Protein AF-A0A094CZC0-F1 (afdb_monomer)

pLDDT: mean 77.25, std 15.98, range [34.34, 95.5]

Foldseek 3Di:
DQDVVLVVVVPFDDFWADDDPDDDPPVGDVVDTDKDKDKDFDWADAPDPVDDTHGPDIDIGIDGDDDPDDFDDDDPCDPPDPDDQKDKDWDAPDPPGGTFWIKMKGKDGKGDFDDDDDDPDPPDPDDGTDIDIDIDIDTGGPDPPRDDDDAFKDKDKDKDKDKDFPDRDSDDDDPRVVPPPPRPGMDMDMDMDIDDIDTCDCVNDPDDDDDPDPPPPPPDPPDDDDDDDDDDDDDDDDDDDDDDDDD

Mean predicted aligned error: 14.0 Å

Radius of gyration: 31.47 Å; Cα contacts (8 Å, |Δi|>4): 265; chains: 1; bounding box: 79×90×85 Å

Secondary structure (DSSP, 8-state):
---HHHHHHHHSPPPPBS--SS-------TT--B-EEEEEEEEPPPSSTTSPPPEEEEEEEEE-----PPPPPPP---TT-S--SEEEEEEESSSSS-EEEEEEEEEPPPPP--PPPPPSSTT--PPPP----PEEEEEEESSTT-PPPPP-EE--EEEEEEEEESS--SS---TTGGG-TT-TTEEEEEEEEEPPPEE--TTTTPPPP-PPPP------TT---------------PPPPPP----

Structure (mmCIF, N/CA/C/O backbone):
data_AF-A0A094CZC0-F1
#
_entry.id   AF-A0A094CZC0-F1
#
loop_
_atom_site.group_PDB
_atom_site.id
_atom_site.type_symbol
_atom_site.label_atom_id
_atom_site.label_alt_id
_atom_site.label_comp_id
_atom_site.label_asym_id
_atom_site.label_entity_id
_atom_site.label_seq_id
_atom_site.pdbx_PDB_ins_code
_atom_site.Cartn_x
_atom_site.Cartn_y
_atom_site.Cartn_z
_atom_site.occupancy
_atom_site.B_iso_or_equiv
_atom_site.auth_seq_id
_atom_site.auth_comp_id
_atom_site.auth_asym_id
_atom_site.auth_atom_id
_atom_site.pdbx_PDB_model_num
ATOM 1 N N . TYR A 1 1 ? -16.033 -2.321 -20.317 1.00 46.50 1 TYR A N 1
ATOM 2 C CA . TYR A 1 1 ? -15.623 -0.966 -20.711 1.00 46.50 1 TYR A CA 1
ATOM 3 C C . TYR A 1 1 ? -14.394 -0.618 -19.905 1.00 46.50 1 TYR A C 1
ATOM 5 O O . TYR A 1 1 ? -14.452 -0.681 -18.684 1.00 46.50 1 TYR A O 1
ATOM 13 N N . GLU A 1 2 ? -13.273 -0.407 -20.582 1.00 60.06 2 GLU A N 1
ATOM 14 C CA . GLU A 1 2 ? -12.008 -0.006 -19.964 1.00 60.06 2 GLU A CA 1
ATOM 15 C C . GLU A 1 2 ? -12.155 1.462 -19.546 1.00 60.06 2 GLU A C 1
ATOM 17 O O . GLU A 1 2 ? -12.588 2.285 -20.352 1.00 60.06 2 GLU A O 1
ATOM 22 N N . THR A 1 3 ? -11.939 1.782 -18.269 1.00 80.81 3 THR A N 1
ATOM 23 C CA . THR A 1 3 ? -12.031 3.176 -17.818 1.00 80.81 3 THR A CA 1
ATOM 24 C C . THR A 1 3 ? -10.761 3.917 -18.245 1.00 80.81 3 THR A C 1
ATOM 26 O O . THR A 1 3 ? -9.680 3.325 -18.205 1.00 80.81 3 THR A O 1
ATOM 29 N N . PRO A 1 4 ? -10.844 5.205 -18.629 1.00 86.12 4 PRO A N 1
ATOM 30 C CA . PRO A 1 4 ? -9.674 5.972 -19.073 1.00 86.12 4 PRO A CA 1
ATOM 31 C C . PRO A 1 4 ? -8.546 5.967 -18.030 1.00 86.12 4 PRO A C 1
ATOM 33 O O . PRO A 1 4 ? -7.383 5.827 -18.380 1.00 86.12 4 PRO A O 1
ATOM 36 N N . ALA A 1 5 ? -8.891 5.962 -16.738 1.00 83.50 5 ALA A N 1
ATOM 37 C CA . ALA A 1 5 ? -7.921 5.863 -15.648 1.00 83.50 5 ALA A CA 1
ATOM 38 C C . ALA A 1 5 ? -7.077 4.571 -15.672 1.00 83.50 5 ALA A C 1
ATOM 40 O O . ALA A 1 5 ? -5.914 4.598 -15.282 1.00 83.50 5 ALA A O 1
ATOM 41 N N . ILE A 1 6 ? -7.641 3.439 -16.115 1.00 85.56 6 ILE A N 1
ATOM 42 C CA . ILE A 1 6 ? -6.897 2.174 -16.249 1.00 85.56 6 ILE A CA 1
ATOM 43 C C . ILE A 1 6 ? -5.955 2.249 -17.447 1.00 85.56 6 ILE A C 1
ATOM 45 O O . ILE A 1 6 ? -4.800 1.839 -17.347 1.00 85.56 6 ILE A O 1
ATOM 49 N N . GLN A 1 7 ? -6.438 2.796 -18.564 1.00 88.00 7 GLN A N 1
ATOM 50 C CA . GLN A 1 7 ? -5.627 2.995 -19.759 1.00 88.00 7 GLN A CA 1
ATOM 51 C C . GLN A 1 7 ? -4.429 3.907 -19.463 1.00 88.00 7 GLN A C 1
ATOM 53 O O . GLN A 1 7 ? -3.301 3.551 -19.793 1.00 88.00 7 GLN A O 1
ATOM 58 N N . ASP A 1 8 ? -4.654 5.025 -18.771 1.00 87.75 8 ASP A N 1
ATOM 59 C CA . ASP A 1 8 ? -3.597 5.949 -18.357 1.00 87.75 8 ASP A CA 1
ATOM 60 C C . ASP A 1 8 ? -2.568 5.268 -17.443 1.00 87.75 8 ASP A C 1
ATOM 62 O O . ASP A 1 8 ? -1.365 5.471 -17.609 1.00 87.75 8 ASP A O 1
ATOM 66 N N . ALA A 1 9 ? -3.015 4.410 -16.517 1.00 86.31 9 ALA A N 1
ATOM 67 C CA . ALA A 1 9 ? -2.120 3.620 -15.671 1.00 86.31 9 ALA A CA 1
ATOM 68 C C . ALA A 1 9 ? -1.246 2.649 -16.488 1.00 86.31 9 ALA A C 1
ATOM 70 O O . ALA A 1 9 ? -0.059 2.519 -16.198 1.00 86.31 9 ALA A O 1
ATOM 71 N N . HIS A 1 10 ? -1.796 2.007 -17.527 1.00 87.81 10 HIS A N 1
ATOM 72 C CA . HIS A 1 10 ? -1.039 1.114 -18.421 1.00 87.81 10 HIS A CA 1
ATOM 73 C C . HIS A 1 10 ? -0.010 1.848 -19.293 1.00 87.81 10 HIS A C 1
ATOM 75 O O . HIS A 1 10 ? 0.952 1.230 -19.746 1.00 87.81 10 HIS A O 1
ATOM 81 N N . LEU A 1 11 ? -0.184 3.153 -19.530 1.00 89.56 11 LEU A N 1
ATOM 82 C CA . LEU A 1 11 ? 0.778 3.979 -20.270 1.00 89.56 11 LEU A CA 1
ATOM 83 C C . LEU A 1 11 ? 1.957 4.451 -19.408 1.00 89.56 11 LEU A C 1
ATOM 85 O O . LEU A 1 11 ? 2.978 4.885 -19.948 1.00 89.56 11 LEU A O 1
ATOM 89 N N . GLN A 1 12 ? 1.845 4.377 -18.079 1.00 88.19 12 GLN A N 1
ATOM 90 C CA . GLN A 1 12 ? 2.936 4.743 -17.184 1.00 88.19 12 GLN A CA 1
ATOM 91 C C . GLN A 1 12 ? 3.932 3.584 -17.039 1.00 88.19 12 GLN A C 1
ATOM 93 O O . GLN A 1 12 ? 3.530 2.447 -16.784 1.00 88.19 12 GLN A O 1
ATOM 98 N N . PRO A 1 13 ? 5.251 3.840 -17.160 1.00 87.94 13 PRO A N 1
ATOM 99 C CA . PRO A 1 13 ? 6.239 2.799 -16.930 1.00 87.94 13 PRO A CA 1
ATOM 100 C C . PRO A 1 13 ? 6.177 2.343 -15.463 1.00 87.94 13 PRO A C 1
ATOM 102 O O . PRO A 1 13 ? 6.102 3.190 -14.565 1.00 87.94 13 PRO A O 1
ATOM 105 N N . PRO A 1 14 ? 6.245 1.029 -15.184 1.00 89.56 14 PRO A N 1
ATOM 106 C CA . PRO A 1 14 ? 6.226 0.542 -13.814 1.00 89.56 14 PRO A CA 1
ATOM 107 C C . PRO A 1 14 ? 7.451 1.049 -13.037 1.00 89.56 14 PRO A C 1
ATOM 109 O O . PRO A 1 14 ? 8.540 1.168 -13.611 1.00 89.56 14 PRO A O 1
ATOM 112 N N . PRO A 1 15 ? 7.319 1.327 -11.729 1.00 89.19 15 PRO A N 1
ATOM 113 C CA . PRO A 1 15 ? 8.464 1.663 -10.894 1.00 89.19 15 PRO A CA 1
ATOM 114 C C . PRO A 1 15 ? 9.481 0.521 -10.849 1.00 89.19 15 PRO A C 1
ATOM 116 O O . PRO A 1 15 ? 9.141 -0.654 -10.991 1.00 89.19 15 PRO A O 1
ATOM 119 N N . SER A 1 16 ? 10.744 0.867 -10.611 1.00 88.81 16 SER A N 1
ATOM 120 C CA . SER A 1 16 ? 11.770 -0.124 -10.290 1.00 88.81 16 SER A CA 1
ATOM 121 C C . SER A 1 16 ? 11.447 -0.869 -8.988 1.00 88.81 16 SER A C 1
ATOM 123 O O . SER A 1 16 ? 11.054 -0.238 -8.009 1.00 88.81 16 SER A O 1
ATOM 125 N N . LEU A 1 17 ? 11.678 -2.186 -8.968 1.00 88.44 17 LEU A N 1
ATOM 126 C CA . LEU A 1 17 ? 11.296 -3.101 -7.878 1.00 88.44 17 LEU A CA 1
ATOM 127 C C . LEU A 1 17 ? 12.381 -4.172 -7.649 1.00 88.44 17 LEU A C 1
ATOM 129 O O . LEU A 1 17 ? 12.880 -4.728 -8.628 1.00 88.44 17 LEU A O 1
ATOM 133 N N . GLY A 1 18 ? 12.727 -4.480 -6.392 1.00 80.69 18 GLY A N 1
ATOM 134 C CA . GLY A 1 18 ? 13.466 -5.684 -5.967 1.00 80.69 18 GLY A CA 1
ATOM 135 C C . GLY A 1 18 ? 14.956 -5.786 -6.328 1.00 80.69 18 GLY A C 1
ATOM 136 O O . GLY A 1 18 ? 15.586 -6.797 -6.036 1.00 80.69 18 GLY A O 1
ATOM 137 N N . ALA A 1 19 ? 15.551 -4.772 -6.966 1.00 75.00 19 ALA A N 1
ATOM 138 C CA . ALA A 1 19 ? 16.926 -4.826 -7.489 1.00 75.00 19 ALA A CA 1
ATOM 139 C C . ALA A 1 19 ? 17.781 -3.610 -7.082 1.00 75.00 19 ALA A C 1
ATOM 141 O O . ALA A 1 19 ? 18.463 -2.995 -7.910 1.00 75.00 19 ALA A O 1
ATOM 142 N N . PHE A 1 20 ? 17.727 -3.232 -5.804 1.00 73.19 20 PHE A N 1
ATOM 143 C CA . PHE A 1 20 ? 18.475 -2.091 -5.277 1.00 73.19 20 PHE A CA 1
ATOM 144 C C . PHE A 1 20 ? 19.941 -2.440 -4.984 1.00 73.19 20 PHE A C 1
ATOM 146 O O . PHE A 1 20 ? 20.255 -3.507 -4.470 1.00 73.19 20 PHE A O 1
ATOM 153 N N . LEU A 1 21 ? 20.849 -1.510 -5.305 1.00 63.94 21 LEU A N 1
ATOM 154 C CA . LEU A 1 21 ? 22.293 -1.644 -5.046 1.00 63.94 21 LEU A CA 1
ATOM 155 C C . LEU A 1 21 ? 22.678 -1.362 -3.583 1.00 63.94 21 LEU A C 1
ATOM 157 O O . LEU A 1 21 ? 23.793 -1.667 -3.175 1.00 63.94 21 LEU A O 1
ATOM 161 N N . LEU A 1 22 ? 21.775 -0.751 -2.815 1.00 66.81 22 LEU A N 1
ATOM 162 C CA . LEU A 1 22 ? 21.949 -0.422 -1.402 1.00 66.81 22 LEU A CA 1
ATOM 163 C C . LEU A 1 22 ? 20.915 -1.193 -0.573 1.00 66.81 22 LEU A C 1
ATOM 165 O O . LEU A 1 22 ? 19.821 -1.441 -1.088 1.00 66.81 22 LEU A O 1
ATOM 169 N N . PRO A 1 23 ? 21.221 -1.537 0.693 1.00 63.19 23 PRO A N 1
ATOM 170 C CA . PRO A 1 23 ? 20.277 -2.202 1.581 1.00 63.19 23 PRO A CA 1
ATOM 171 C C . PRO A 1 23 ? 19.067 -1.295 1.820 1.00 63.19 23 PRO A C 1
ATOM 173 O O . PRO A 1 23 ? 19.111 -0.338 2.591 1.00 63.19 23 PRO A O 1
ATOM 176 N N . ARG A 1 24 ? 17.985 -1.595 1.107 1.00 71.56 24 ARG A N 1
ATOM 177 C CA . ARG A 1 24 ? 16.669 -0.991 1.255 1.00 71.56 24 ARG A CA 1
ATOM 178 C C . ARG A 1 24 ? 15.653 -2.103 1.080 1.00 71.56 24 ARG A C 1
ATOM 180 O O . ARG A 1 24 ? 15.620 -2.727 0.025 1.00 71.56 24 ARG A O 1
ATOM 187 N N . ASP A 1 25 ? 14.839 -2.318 2.101 1.00 76.56 25 ASP A N 1
ATOM 188 C CA . ASP A 1 25 ? 13.699 -3.218 1.999 1.00 76.56 25 ASP A CA 1
ATOM 189 C C . ASP A 1 25 ? 12.533 -2.452 1.358 1.00 76.56 25 ASP A C 1
ATOM 191 O O . ASP A 1 25 ? 11.937 -1.563 1.969 1.00 76.56 25 ASP A O 1
ATOM 195 N N . ASP A 1 26 ? 12.281 -2.722 0.078 1.00 80.50 26 ASP A N 1
ATOM 196 C CA . ASP A 1 26 ? 11.124 -2.226 -0.669 1.00 80.50 26 ASP A CA 1
ATOM 197 C C . ASP A 1 26 ? 9.932 -3.196 -0.600 1.00 80.50 26 ASP A C 1
ATOM 199 O O . ASP A 1 26 ? 8.924 -2.976 -1.272 1.00 80.50 26 ASP A O 1
ATOM 203 N N . LEU A 1 27 ? 10.036 -4.248 0.226 1.00 86.38 27 LEU A N 1
ATOM 204 C CA . LEU A 1 27 ? 9.049 -5.311 0.395 1.00 86.38 27 LEU A CA 1
ATOM 205 C C . LEU A 1 27 ? 8.704 -6.037 -0.911 1.00 86.38 27 LEU A C 1
ATOM 207 O O . LEU A 1 27 ? 7.632 -6.642 -1.027 1.00 86.38 27 LEU A O 1
ATOM 211 N N . ALA A 1 28 ? 9.615 -5.994 -1.887 1.00 85.81 28 ALA A N 1
ATOM 212 C CA . ALA A 1 28 ? 9.467 -6.708 -3.138 1.00 85.81 28 ALA A CA 1
ATOM 213 C C . ALA A 1 28 ? 9.533 -8.231 -2.938 1.00 85.81 28 ALA A C 1
ATOM 215 O O . ALA A 1 28 ? 10.251 -8.732 -2.068 1.00 85.81 28 ALA A O 1
ATOM 216 N N . PRO A 1 29 ? 8.814 -9.000 -3.770 1.00 86.94 29 PRO A N 1
ATOM 217 C CA . PRO A 1 29 ? 8.997 -10.441 -3.837 1.00 86.94 29 PRO A CA 1
ATOM 218 C C . PRO A 1 29 ? 10.382 -10.788 -4.406 1.00 86.94 29 PRO A C 1
ATOM 220 O O . PRO A 1 29 ? 10.780 -10.258 -5.438 1.00 86.94 29 PRO A O 1
ATOM 223 N N . GLU A 1 30 ? 11.077 -11.757 -3.806 1.00 82.94 30 GLU A N 1
ATOM 224 C CA . GLU A 1 30 ? 12.393 -12.225 -4.288 1.00 82.94 30 GLU A CA 1
ATOM 225 C C . GLU A 1 30 ? 12.336 -12.767 -5.731 1.00 82.94 30 GLU A C 1
ATOM 227 O O . GLU A 1 30 ? 13.267 -12.615 -6.517 1.00 82.94 30 GLU A O 1
ATOM 232 N N . MET A 1 31 ? 11.203 -13.361 -6.108 1.00 81.75 31 MET A N 1
ATOM 233 C CA . MET A 1 31 ? 10.988 -13.989 -7.415 1.00 81.75 31 MET A CA 1
ATOM 234 C C . MET A 1 31 ? 10.731 -13.009 -8.574 1.00 81.75 31 MET A C 1
ATOM 236 O O . MET A 1 31 ? 10.643 -13.458 -9.717 1.00 81.75 31 MET A O 1
ATOM 240 N N . ALA A 1 32 ? 10.571 -11.701 -8.325 1.00 84.31 32 ALA A N 1
ATOM 241 C CA . ALA A 1 32 ? 10.279 -10.733 -9.384 1.00 84.31 32 ALA A CA 1
ATOM 242 C C . ALA A 1 32 ? 10.939 -9.369 -9.141 1.00 84.31 32 ALA A C 1
ATOM 244 O O . ALA A 1 32 ? 10.835 -8.788 -8.066 1.00 84.31 32 ALA A O 1
ATOM 245 N N . SER A 1 33 ? 11.567 -8.818 -10.183 1.00 89.44 33 SER A N 1
ATOM 246 C CA . SER A 1 33 ? 12.173 -7.485 -10.145 1.00 89.44 33 SER A CA 1
ATOM 247 C C . SER A 1 33 ? 11.907 -6.711 -11.433 1.00 89.44 33 SER A C 1
ATOM 249 O O . SER A 1 33 ? 11.781 -7.286 -12.515 1.00 89.44 33 SER A O 1
ATOM 251 N N . VAL A 1 34 ? 11.842 -5.386 -11.315 1.00 90.88 34 VAL A N 1
ATOM 252 C CA . VAL A 1 34 ? 11.726 -4.459 -12.446 1.00 90.88 34 VAL A CA 1
ATOM 253 C C . VAL A 1 34 ? 12.975 -3.592 -12.445 1.00 90.88 34 VAL A C 1
ATOM 255 O O . VAL A 1 34 ? 13.168 -2.756 -11.561 1.00 90.88 34 VAL A O 1
ATOM 258 N N . THR A 1 35 ? 13.850 -3.807 -13.426 1.00 90.38 35 THR A N 1
ATOM 259 C CA . THR A 1 35 ? 15.130 -3.097 -13.542 1.00 90.38 35 THR A CA 1
ATOM 260 C C . THR A 1 35 ? 15.196 -2.353 -14.864 1.00 90.38 35 THR A C 1
ATOM 262 O O . THR A 1 35 ? 14.972 -2.938 -15.920 1.00 90.38 35 THR A O 1
ATOM 265 N N . TYR A 1 36 ? 15.585 -1.083 -14.808 1.00 91.44 36 TYR A N 1
ATOM 266 C CA . TYR A 1 36 ? 15.891 -0.291 -15.992 1.00 91.44 36 TYR A CA 1
ATOM 267 C C . TYR A 1 36 ? 17.401 -0.141 -16.129 1.00 91.44 36 TYR A C 1
ATOM 269 O O . TYR A 1 36 ? 18.125 -0.035 -15.136 1.00 91.44 36 TYR A O 1
ATOM 277 N N . ALA A 1 37 ? 17.895 -0.131 -17.363 1.00 92.06 37 ALA A N 1
ATOM 278 C CA . ALA A 1 37 ? 19.305 0.090 -17.632 1.00 92.06 37 ALA A CA 1
ATOM 279 C C . ALA A 1 37 ? 19.518 0.806 -18.965 1.00 92.06 37 ALA A C 1
ATOM 281 O O . ALA A 1 37 ? 18.830 0.543 -19.948 1.00 92.06 37 ALA A O 1
ATOM 282 N N . VAL A 1 38 ? 20.513 1.688 -18.994 1.00 94.19 38 VAL A N 1
ATOM 283 C CA . VAL A 1 38 ? 21.009 2.322 -20.214 1.00 94.19 38 VAL A CA 1
ATOM 284 C C . VAL A 1 38 ? 22.111 1.440 -20.780 1.00 94.19 38 VAL A C 1
ATOM 286 O O . VAL A 1 38 ? 23.115 1.196 -20.108 1.00 94.19 38 VAL A O 1
ATOM 289 N N . HIS A 1 39 ? 21.919 0.952 -22.003 1.00 95.50 39 HIS A N 1
ATOM 290 C CA . HIS A 1 39 ? 22.862 0.077 -22.690 1.00 95.50 39 HIS A CA 1
ATOM 291 C C . HIS A 1 39 ? 23.546 0.842 -23.826 1.00 95.50 39 HIS A C 1
ATOM 293 O O . HIS A 1 39 ? 22.900 1.209 -24.803 1.00 95.50 39 HIS A O 1
ATOM 299 N N . ALA A 1 40 ? 24.849 1.079 -23.701 1.00 95.50 40 ALA A N 1
ATOM 300 C CA . ALA A 1 40 ? 25.660 1.710 -24.732 1.00 95.50 40 ALA A CA 1
ATOM 301 C C . ALA A 1 40 ? 26.488 0.645 -25.459 1.00 95.50 40 ALA A C 1
ATOM 303 O O . ALA A 1 40 ? 27.257 -0.084 -24.832 1.00 95.50 40 ALA A O 1
ATOM 304 N N . LYS A 1 41 ? 26.327 0.563 -26.783 1.00 94.81 41 LYS A N 1
ATOM 305 C CA . LYS A 1 41 ? 27.060 -0.353 -27.664 1.00 94.81 41 LYS A CA 1
ATOM 306 C C . LYS A 1 41 ? 27.908 0.453 -28.638 1.00 94.81 41 LYS A C 1
ATOM 308 O O . LYS A 1 41 ? 27.378 1.292 -29.359 1.00 94.81 41 LYS A O 1
ATOM 313 N N . LEU A 1 42 ? 29.202 0.169 -28.689 1.00 94.75 42 LEU A N 1
ATOM 314 C CA . LEU A 1 42 ? 30.088 0.632 -29.747 1.00 94.75 42 LEU A CA 1
ATOM 315 C C . LEU A 1 42 ? 30.014 -0.372 -30.895 1.00 94.75 42 LEU A C 1
ATOM 317 O O . LEU A 1 42 ? 30.280 -1.556 -30.692 1.00 94.75 42 LEU A O 1
ATOM 321 N N . LEU A 1 43 ? 29.642 0.093 -32.082 1.00 94.31 43 LEU A N 1
ATOM 322 C CA . LEU A 1 43 ? 29.495 -0.738 -33.272 1.00 94.31 43 LEU A CA 1
ATOM 323 C C . LEU A 1 43 ? 30.625 -0.450 -34.268 1.00 94.31 43 LEU A C 1
ATOM 325 O O . LEU A 1 43 ? 31.045 0.696 -34.418 1.00 94.31 43 LEU A O 1
ATOM 329 N N . SER A 1 44 ? 31.109 -1.478 -34.958 1.00 90.44 44 SER A N 1
ATOM 330 C CA . SER A 1 44 ? 32.049 -1.337 -36.062 1.00 90.44 44 SER A CA 1
ATOM 331 C C . SER A 1 44 ? 31.337 -0.743 -37.270 1.00 90.44 44 SER A C 1
ATOM 333 O O . SER A 1 44 ? 30.167 -1.045 -37.524 1.00 90.44 44 SER A O 1
ATOM 335 N N . ALA A 1 45 ? 32.058 0.035 -38.076 1.00 87.19 45 ALA A N 1
ATOM 336 C CA . ALA A 1 45 ? 31.575 0.357 -39.409 1.00 87.19 45 ALA A CA 1
ATOM 337 C C . ALA A 1 45 ? 31.410 -0.956 -40.203 1.00 87.19 45 ALA A C 1
ATOM 339 O O . ALA A 1 45 ? 32.304 -1.811 -40.152 1.00 87.19 45 ALA A O 1
ATOM 340 N N . PRO A 1 46 ? 30.275 -1.169 -40.889 1.00 82.31 46 PRO A N 1
ATOM 341 C CA . PRO A 1 46 ? 30.096 -2.360 -41.697 1.00 82.31 46 PRO A CA 1
ATOM 342 C C . PRO A 1 46 ? 31.097 -2.322 -42.865 1.00 82.31 46 PRO A C 1
ATOM 344 O O . PRO A 1 46 ? 31.154 -1.329 -43.589 1.00 82.31 46 PRO A O 1
ATOM 347 N N . PRO A 1 47 ? 31.895 -3.383 -43.080 1.00 76.06 47 PRO A N 1
ATOM 348 C CA . PRO A 1 47 ? 32.933 -3.395 -44.117 1.00 76.06 47 PRO A CA 1
ATOM 349 C C . PRO A 1 47 ? 32.366 -3.441 -45.549 1.00 76.06 47 PRO A C 1
ATOM 351 O O . PRO A 1 47 ? 33.102 -3.273 -46.514 1.00 76.06 47 PRO A O 1
ATOM 354 N N . CYS A 1 48 ? 31.067 -3.700 -45.701 1.00 79.62 48 CYS A N 1
ATOM 355 C CA . CYS A 1 48 ? 30.327 -3.691 -46.961 1.00 79.62 48 CYS A CA 1
ATOM 356 C C . CYS A 1 48 ? 28.852 -3.380 -46.639 1.00 79.62 48 CYS A C 1
ATOM 358 O O . CYS A 1 48 ? 28.385 -3.830 -45.589 1.00 79.62 48 CYS A O 1
ATOM 360 N N . PRO A 1 49 ? 28.094 -2.682 -47.507 1.00 74.62 49 PRO A N 1
ATOM 361 C CA . PRO A 1 49 ? 26.675 -2.366 -47.279 1.00 74.62 49 PRO A CA 1
ATOM 362 C C . PRO A 1 49 ? 25.766 -3.586 -47.046 1.00 74.62 49 PRO A C 1
ATOM 364 O O . PRO A 1 49 ? 24.667 -3.430 -46.526 1.00 74.62 49 PRO A O 1
ATOM 367 N N . SER A 1 50 ? 26.209 -4.797 -47.399 1.00 77.81 50 SER A N 1
ATOM 368 C CA . SER A 1 50 ? 25.473 -6.049 -47.177 1.00 77.81 50 SER A CA 1
ATOM 369 C C . SER A 1 50 ? 25.760 -6.736 -45.834 1.00 77.81 50 SER A C 1
ATOM 371 O O . SER A 1 50 ? 25.131 -7.748 -45.529 1.00 77.81 50 SER A O 1
ATOM 373 N N . LYS A 1 51 ? 26.711 -6.237 -45.029 1.00 81.56 51 LYS A N 1
ATOM 374 C CA . LYS A 1 51 ? 27.099 -6.844 -43.744 1.00 81.56 51 LYS A CA 1
ATOM 375 C C . LYS A 1 51 ? 26.603 -6.020 -42.560 1.00 81.56 51 LYS A C 1
ATOM 377 O O . LYS A 1 51 ? 26.670 -4.796 -42.572 1.00 81.56 51 LYS A O 1
ATOM 382 N N . TYR A 1 52 ? 26.160 -6.706 -41.507 1.00 84.31 52 TYR A N 1
ATOM 383 C CA . TYR A 1 52 ? 25.745 -6.065 -40.261 1.00 84.31 52 TYR A CA 1
ATOM 384 C C . TYR A 1 52 ? 26.953 -5.518 -39.478 1.00 84.31 52 TYR A C 1
ATOM 386 O O . TYR A 1 52 ? 28.019 -6.142 -39.484 1.00 84.31 52 TYR A O 1
ATOM 394 N N . PRO A 1 53 ? 26.802 -4.374 -38.789 1.00 86.62 53 PRO A N 1
ATOM 395 C CA . PRO A 1 53 ? 27.844 -3.829 -37.926 1.00 86.62 53 PRO A CA 1
ATOM 396 C C . PRO A 1 53 ? 28.098 -4.746 -36.715 1.00 86.62 53 PRO A C 1
ATOM 398 O O . PRO A 1 53 ? 27.160 -5.262 -36.105 1.00 86.62 53 PRO A O 1
ATOM 401 N N . GLN A 1 54 ? 29.367 -4.947 -36.350 1.00 88.88 54 GLN A N 1
ATOM 402 C CA . GLN A 1 54 ? 29.771 -5.801 -35.229 1.00 88.88 54 GLN A CA 1
ATOM 403 C C . GLN A 1 54 ? 29.832 -4.993 -33.929 1.00 88.88 54 GLN A C 1
ATOM 405 O O . GLN A 1 54 ? 30.342 -3.879 -33.917 1.00 88.88 54 GLN A O 1
ATOM 410 N N . VAL A 1 55 ? 29.369 -5.545 -32.805 1.00 92.12 55 VAL A N 1
ATOM 411 C CA . VAL A 1 55 ? 29.548 -4.899 -31.492 1.00 92.12 55 VAL A CA 1
ATOM 412 C C . VAL A 1 55 ? 31.017 -5.014 -31.067 1.00 92.12 55 VAL A C 1
ATOM 414 O O . VAL A 1 55 ? 31.500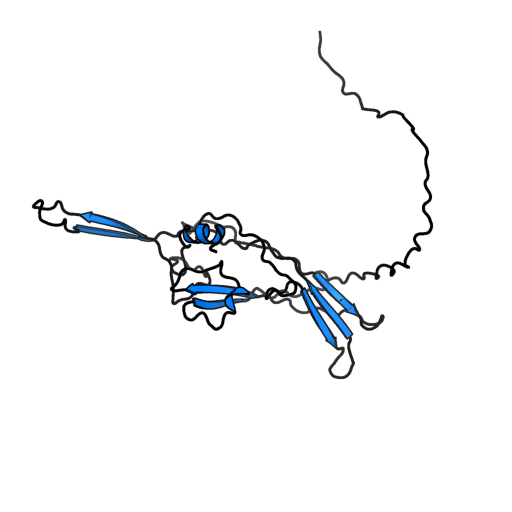 -6.116 -30.826 1.00 92.12 55 VAL A O 1
ATOM 417 N N . LEU A 1 56 ? 31.718 -3.883 -30.980 1.00 92.69 56 LEU A N 1
ATOM 418 C CA . LEU A 1 56 ? 33.116 -3.777 -30.544 1.00 92.69 56 LEU A CA 1
ATOM 419 C C . LEU A 1 56 ? 33.240 -3.684 -29.021 1.00 92.69 56 LEU A C 1
ATOM 421 O O . LEU A 1 56 ? 34.142 -4.266 -28.430 1.00 92.69 56 LEU A O 1
ATOM 425 N N . ALA A 1 57 ? 32.332 -2.946 -28.385 1.00 93.06 57 ALA A N 1
ATOM 426 C CA . ALA A 1 57 ? 32.270 -2.811 -26.935 1.00 93.06 57 ALA A CA 1
ATOM 427 C C . ALA A 1 57 ? 30.824 -2.596 -26.493 1.00 93.06 57 ALA A C 1
ATOM 429 O O . ALA A 1 57 ? 30.007 -2.059 -27.241 1.00 93.06 57 ALA A O 1
ATOM 430 N N . SER A 1 58 ? 30.502 -3.006 -25.272 1.00 94.62 58 SER A N 1
ATOM 431 C CA . SER A 1 58 ? 29.170 -2.840 -24.700 1.00 94.62 58 SER A CA 1
ATOM 432 C C . SER A 1 58 ? 29.289 -2.522 -23.221 1.00 94.62 58 SER A C 1
ATOM 434 O O . SER A 1 58 ? 30.017 -3.202 -22.503 1.00 94.62 58 SER A O 1
ATOM 436 N N . THR A 1 59 ? 28.578 -1.504 -22.753 1.00 95.06 59 THR A N 1
ATOM 437 C CA . THR A 1 59 ? 28.488 -1.162 -21.332 1.00 95.06 59 THR A CA 1
ATOM 438 C C . THR A 1 59 ? 27.042 -0.900 -20.952 1.00 95.06 59 THR A C 1
ATOM 440 O O . THR A 1 59 ? 26.270 -0.347 -21.735 1.00 95.06 59 THR A O 1
ATOM 443 N N . MET A 1 60 ? 26.653 -1.324 -19.753 1.00 93.06 60 MET A N 1
ATOM 444 C CA . MET A 1 60 ? 25.289 -1.197 -19.257 1.00 93.06 60 MET A CA 1
ATOM 445 C C . MET A 1 60 ? 25.299 -0.562 -17.871 1.00 93.06 60 MET A C 1
ATOM 447 O O . MET A 1 60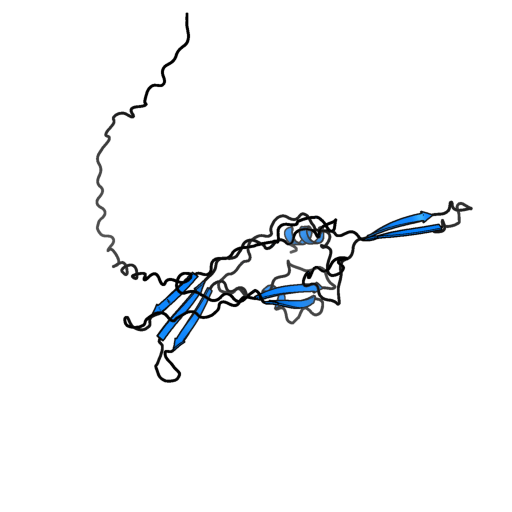 ? 25.971 -1.050 -16.964 1.00 93.06 60 MET A O 1
ATOM 451 N N . ARG A 1 61 ? 24.508 0.497 -17.690 1.00 90.69 61 ARG A N 1
ATOM 452 C CA . ARG A 1 61 ? 24.346 1.178 -16.404 1.00 90.69 61 ARG A CA 1
ATOM 453 C C . ARG A 1 61 ? 22.899 1.091 -15.942 1.00 90.69 61 ARG A C 1
ATOM 455 O O . ARG A 1 61 ? 22.009 1.621 -16.600 1.00 90.69 61 ARG A O 1
ATOM 462 N N . LYS A 1 62 ? 22.669 0.426 -14.808 1.00 88.31 62 LYS A N 1
ATOM 463 C CA . LYS A 1 62 ? 21.342 0.336 -14.184 1.00 88.31 62 LYS A CA 1
ATOM 464 C C . LYS A 1 62 ? 20.901 1.707 -13.671 1.00 88.31 62 LYS A C 1
ATOM 466 O O . LYS A 1 62 ? 21.718 2.457 -13.136 1.00 88.31 62 LYS A O 1
ATOM 471 N N . ILE A 1 63 ? 19.618 2.008 -13.828 1.00 86.38 63 ILE A N 1
ATOM 472 C CA . ILE A 1 63 ? 18.976 3.222 -13.324 1.00 86.38 63 ILE A CA 1
ATOM 473 C C . ILE A 1 63 ? 17.742 2.844 -12.506 1.00 86.38 63 ILE A C 1
ATOM 475 O O . ILE A 1 63 ? 17.088 1.836 -12.774 1.00 86.38 63 ILE A O 1
ATOM 479 N N . HIS A 1 64 ? 17.440 3.660 -11.501 1.00 84.75 64 HIS A N 1
ATOM 480 C CA . HIS A 1 64 ? 16.253 3.501 -10.676 1.00 84.75 64 HIS A CA 1
ATOM 481 C C . HIS A 1 64 ? 15.172 4.466 -11.158 1.00 84.75 64 HIS A C 1
ATOM 483 O O . HIS A 1 64 ? 15.399 5.675 -11.198 1.00 84.75 64 HIS A O 1
ATOM 489 N N . VAL A 1 65 ? 14.013 3.930 -11.531 1.00 86.31 65 VAL A N 1
ATOM 490 C CA . VAL A 1 65 ? 12.885 4.713 -12.038 1.00 86.31 65 VAL A CA 1
ATOM 491 C C . VAL A 1 65 ? 11.803 4.771 -10.968 1.00 86.31 65 VAL A C 1
ATOM 493 O O . VAL A 1 65 ? 11.264 3.742 -10.561 1.00 86.31 65 VAL A O 1
ATOM 496 N N . THR A 1 66 ? 11.470 5.985 -10.535 1.00 85.38 66 THR A N 1
ATOM 497 C CA . THR A 1 66 ? 10.320 6.269 -9.669 1.00 85.38 66 THR A CA 1
ATOM 498 C C . THR A 1 66 ? 9.359 7.168 -10.453 1.00 85.38 66 THR A C 1
ATOM 500 O O . THR A 1 66 ? 9.698 8.328 -10.692 1.00 85.38 66 THR A O 1
ATOM 503 N N . PRO A 1 67 ? 8.194 6.662 -10.899 1.00 82.06 67 PRO A N 1
ATOM 504 C CA . PRO A 1 67 ? 7.225 7.452 -11.645 1.00 82.06 67 PRO A CA 1
ATOM 505 C C . PRO A 1 67 ? 6.762 8.666 -10.837 1.00 82.06 67 PRO A C 1
ATOM 507 O O . PRO A 1 67 ? 6.427 8.561 -9.655 1.00 82.06 67 PRO A O 1
ATOM 510 N N . ALA A 1 68 ? 6.734 9.829 -11.482 1.00 81.19 68 ALA A N 1
ATOM 511 C CA . ALA A 1 68 ? 6.194 11.049 -10.900 1.00 81.19 68 ALA A CA 1
ATOM 512 C C . ALA A 1 68 ? 4.669 11.069 -11.085 1.00 81.19 68 ALA A C 1
ATOM 514 O O . ALA A 1 68 ? 4.150 11.779 -11.941 1.00 81.19 68 ALA A O 1
ATOM 515 N N . SER A 1 69 ? 3.951 10.255 -10.310 1.00 78.06 69 SER A N 1
ATOM 516 C CA . SER A 1 69 ? 2.487 10.276 -10.275 1.00 78.06 69 SER A CA 1
ATOM 517 C C . SER A 1 69 ? 1.977 11.141 -9.112 1.00 78.06 69 SER A C 1
ATOM 519 O O . SER A 1 69 ? 2.640 11.224 -8.065 1.00 78.06 69 SER A O 1
ATOM 521 N N . PRO A 1 70 ? 0.805 11.790 -9.257 1.00 82.06 70 PRO A N 1
ATOM 522 C CA . PRO A 1 70 ? 0.123 12.393 -8.118 1.00 82.06 70 PRO A CA 1
ATOM 523 C C . PRO A 1 70 ? -0.243 11.325 -7.076 1.00 82.06 70 PRO A C 1
ATOM 525 O O . PRO A 1 70 ? -0.242 10.123 -7.354 1.00 82.06 70 PRO A O 1
ATOM 528 N N . GLU A 1 71 ? -0.531 11.777 -5.855 1.00 82.19 71 GLU A N 1
ATOM 529 C CA . GLU A 1 71 ? -1.066 10.915 -4.799 1.00 82.19 71 GLU A CA 1
ATOM 530 C C . GLU A 1 71 ? -2.397 10.303 -5.268 1.00 82.19 71 GLU A C 1
ATOM 532 O O . GLU A 1 71 ? -3.267 11.018 -5.768 1.00 82.19 71 GLU A O 1
ATOM 537 N N . SER A 1 72 ? -2.536 8.979 -5.154 1.00 81.25 72 SER A N 1
ATOM 538 C CA . SER A 1 72 ? -3.778 8.295 -5.513 1.00 81.25 72 SER A CA 1
ATOM 539 C C . SER A 1 72 ? -4.901 8.692 -4.550 1.00 81.25 72 SER A C 1
ATOM 541 O O . SER A 1 72 ? -4.621 8.970 -3.380 1.00 81.25 72 SER A O 1
ATOM 543 N N . PRO A 1 73 ? -6.169 8.687 -4.995 1.00 84.50 73 PRO A N 1
ATOM 544 C CA . PRO A 1 73 ? -7.284 9.013 -4.118 1.00 84.50 73 PRO A CA 1
ATOM 545 C C . PRO A 1 73 ? -7.355 8.057 -2.911 1.00 84.50 73 PRO A C 1
ATOM 547 O O . PRO A 1 73 ? -6.882 6.917 -2.997 1.00 84.50 73 PRO A O 1
ATOM 550 N N . PRO A 1 74 ? -7.956 8.500 -1.790 1.00 84.81 74 PRO A N 1
ATOM 551 C CA . PRO A 1 74 ? -8.246 7.638 -0.651 1.00 84.81 74 PRO A CA 1
ATOM 552 C C . PRO A 1 74 ? -9.022 6.375 -1.057 1.00 84.81 74 PRO A C 1
ATOM 554 O O . PRO A 1 74 ? -9.757 6.358 -2.044 1.00 84.81 74 PRO A O 1
ATOM 557 N N . LEU A 1 75 ? -8.857 5.312 -0.273 1.00 85.38 75 LEU A N 1
ATOM 558 C CA . LEU A 1 75 ? -9.463 4.013 -0.533 1.00 85.38 75 LEU A CA 1
ATOM 559 C C . LEU A 1 75 ? -10.917 4.060 -0.071 1.00 85.38 75 LEU A C 1
ATOM 561 O O . LEU A 1 75 ? -11.254 4.698 0.928 1.00 85.38 75 LEU A O 1
ATOM 565 N N . SER A 1 76 ? -11.788 3.346 -0.776 1.00 82.25 76 SER A N 1
ATOM 566 C CA . SER A 1 76 ? -13.202 3.269 -0.411 1.00 82.25 76 SER A CA 1
ATOM 567 C C . SER A 1 76 ? -13.410 2.299 0.757 1.00 82.25 76 SER A C 1
ATOM 569 O O . SER A 1 76 ? -13.820 1.163 0.570 1.00 82.25 76 SER A O 1
ATOM 571 N N . ALA A 1 77 ? -13.144 2.741 1.988 1.00 81.56 77 ALA A N 1
ATOM 572 C CA . ALA A 1 77 ? -13.350 1.945 3.204 1.00 81.56 77 ALA A CA 1
ATOM 573 C C . ALA A 1 77 ? -14.814 1.995 3.700 1.00 81.56 77 ALA A C 1
ATOM 575 O O . ALA A 1 77 ? -15.109 2.479 4.795 1.00 81.56 77 ALA A O 1
ATOM 576 N N . GLY A 1 78 ? -15.746 1.544 2.854 1.00 79.19 78 GLY A N 1
ATOM 577 C CA . GLY A 1 78 ? -17.180 1.467 3.158 1.00 79.19 78 GLY A CA 1
ATOM 578 C C . GLY A 1 78 ? -17.573 0.298 4.075 1.00 79.19 78 GLY A C 1
ATOM 579 O O . GLY A 1 78 ? -16.741 -0.494 4.507 1.00 79.19 78 GLY A O 1
ATOM 580 N N . LYS A 1 79 ? -18.877 0.157 4.358 1.00 74.12 79 LYS A N 1
ATOM 581 C CA . LYS A 1 79 ? -19.420 -0.903 5.236 1.00 74.12 79 LYS A CA 1
ATOM 582 C C . LYS A 1 79 ? -19.140 -2.323 4.725 1.00 74.12 79 LYS A C 1
ATOM 584 O O . LYS A 1 79 ? -18.916 -3.218 5.535 1.00 74.12 79 LYS A O 1
ATOM 589 N N . ASP A 1 80 ? -19.118 -2.493 3.407 1.00 78.38 80 ASP A N 1
ATOM 590 C CA . ASP A 1 80 ? -18.862 -3.774 2.738 1.00 78.38 80 ASP A CA 1
ATOM 591 C C . ASP A 1 80 ? -17.395 -3.920 2.299 1.00 78.38 80 ASP A C 1
ATOM 593 O O . ASP A 1 80 ? -17.035 -4.873 1.607 1.00 78.38 80 ASP A O 1
ATOM 597 N N . SER A 1 81 ? -16.537 -2.984 2.720 1.00 83.88 81 SER A N 1
ATOM 598 C CA . SER A 1 81 ? -15.127 -2.984 2.365 1.00 83.88 81 SER A CA 1
ATOM 599 C C . SER A 1 81 ? -14.342 -4.044 3.123 1.00 83.88 81 SER A C 1
ATOM 601 O O . SER A 1 81 ? -14.591 -4.355 4.291 1.00 83.88 81 SER A O 1
ATOM 603 N N . ARG A 1 82 ? -13.306 -4.565 2.463 1.00 84.00 82 ARG A N 1
ATOM 604 C CA . ARG A 1 82 ? -12.277 -5.388 3.115 1.00 84.00 82 ARG A CA 1
ATOM 605 C C . ARG A 1 82 ? -11.398 -4.555 4.053 1.00 84.00 82 ARG A C 1
ATOM 607 O O . ARG A 1 82 ? -10.758 -5.120 4.943 1.00 84.00 82 ARG A O 1
ATOM 614 N N . TYR A 1 83 ? -11.377 -3.235 3.875 1.00 88.00 83 TYR A N 1
ATOM 615 C CA . TYR A 1 83 ? -10.684 -2.291 4.738 1.00 88.00 83 TYR A CA 1
ATOM 616 C C . TYR A 1 83 ? -11.565 -1.889 5.916 1.00 88.00 83 TYR A C 1
ATOM 618 O O . TYR A 1 83 ? -12.687 -1.419 5.758 1.00 88.00 83 TYR A O 1
ATOM 626 N N . VAL A 1 84 ? -11.030 -2.049 7.126 1.00 89.81 84 VAL A N 1
ATOM 627 C CA . VAL A 1 84 ? -11.760 -1.776 8.365 1.00 89.81 84 VAL A CA 1
ATOM 628 C C . VAL A 1 84 ? -11.106 -0.608 9.092 1.00 89.81 84 VAL A C 1
ATOM 630 O O . VAL A 1 84 ? -10.024 -0.755 9.654 1.00 89.81 84 VAL A O 1
ATOM 633 N N . LEU A 1 85 ? -11.790 0.538 9.112 1.00 92.06 85 LEU A N 1
ATOM 634 C CA . LEU A 1 85 ? -11.363 1.730 9.857 1.00 92.06 85 LEU A CA 1
ATOM 635 C C . LEU A 1 85 ? -11.901 1.772 11.294 1.00 92.06 85 LEU A C 1
ATOM 637 O O . LEU A 1 85 ? -11.404 2.533 12.118 1.00 92.06 85 LEU A O 1
ATOM 641 N N . SER A 1 86 ? -12.910 0.959 11.617 1.00 92.00 86 SER A N 1
ATOM 642 C CA . SER A 1 86 ? -13.469 0.870 12.966 1.00 92.00 86 SER A CA 1
ATOM 643 C C . SER A 1 86 ? -13.781 -0.569 13.342 1.00 92.00 86 SER A C 1
ATOM 645 O O . SER A 1 86 ? -14.407 -1.310 12.581 1.00 92.00 86 SER A O 1
ATOM 647 N N . ARG A 1 87 ? -13.352 -0.981 14.534 1.00 92.38 87 ARG A N 1
ATOM 648 C CA . ARG A 1 87 ? -13.623 -2.312 15.067 1.00 92.38 87 ARG A CA 1
ATOM 649 C C . ARG A 1 87 ? -14.036 -2.229 16.527 1.00 92.38 87 ARG A C 1
ATOM 651 O O . ARG A 1 87 ? -13.319 -1.682 17.359 1.00 92.38 87 ARG A O 1
ATOM 658 N N . ALA A 1 88 ? -15.170 -2.851 16.838 1.00 92.88 88 ALA A N 1
ATOM 659 C CA . ALA A 1 88 ? -15.661 -3.014 18.198 1.00 92.88 88 ALA A CA 1
ATOM 660 C C . ALA A 1 88 ? -15.395 -4.434 18.715 1.00 92.88 88 ALA A C 1
ATOM 662 O O . ALA A 1 88 ? -15.570 -5.423 17.997 1.00 92.88 88 ALA A O 1
ATOM 663 N N . LYS A 1 89 ? -14.993 -4.545 19.981 1.00 91.75 89 LYS A N 1
ATOM 664 C CA . LYS A 1 89 ? -14.791 -5.809 20.690 1.00 91.75 89 LYS A CA 1
ATOM 665 C C . LYS A 1 89 ? -15.461 -5.747 22.056 1.00 91.75 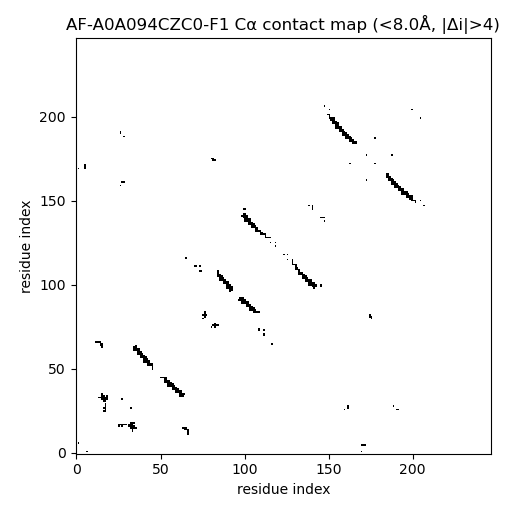89 LYS A C 1
ATOM 667 O O . LYS A 1 89 ? -15.203 -4.851 22.852 1.00 91.75 89 LYS A O 1
ATOM 672 N N . SER A 1 90 ? -16.307 -6.730 22.349 1.00 89.12 90 SER A N 1
ATOM 673 C CA . SER A 1 90 ? -16.903 -6.868 23.680 1.00 89.12 90 SER A CA 1
ATOM 674 C C . SER A 1 90 ? -15.864 -7.374 24.679 1.00 89.12 90 SER A C 1
ATOM 676 O O . SER A 1 90 ? -15.222 -8.401 24.451 1.00 89.12 90 SER A O 1
ATOM 678 N N . LEU A 1 91 ? -15.720 -6.663 25.793 1.00 87.88 91 LEU A N 1
ATOM 679 C CA . LEU A 1 91 ? -14.847 -7.022 26.902 1.00 87.88 91 LEU A CA 1
ATOM 680 C C . LEU A 1 91 ? -15.645 -7.756 27.980 1.00 87.88 91 LEU A C 1
ATOM 682 O O . LEU A 1 91 ? -16.806 -7.440 28.242 1.00 87.88 91 LEU A O 1
ATOM 686 N N . ARG A 1 92 ? -15.015 -8.734 28.634 1.00 85.88 92 ARG A N 1
ATOM 687 C CA . ARG A 1 92 ? -15.584 -9.486 29.762 1.00 85.88 92 ARG A CA 1
ATOM 688 C C . ARG A 1 92 ? -14.733 -9.258 31.006 1.00 85.88 92 ARG A C 1
ATOM 690 O O . ARG A 1 92 ? -13.516 -9.162 30.893 1.00 85.88 92 ARG A O 1
ATOM 697 N N . ARG A 1 93 ? -15.363 -9.199 32.186 1.00 79.50 93 ARG A N 1
ATOM 698 C CA . ARG A 1 93 ? -14.665 -8.998 33.477 1.00 79.50 93 ARG A CA 1
ATOM 699 C C . ARG A 1 93 ? -13.825 -10.219 33.899 1.00 79.50 93 ARG A C 1
ATOM 701 O O . ARG A 1 93 ? -13.026 -10.133 34.823 1.00 79.50 93 ARG A O 1
ATOM 708 N N . GLY A 1 94 ? -14.033 -11.362 33.245 1.00 74.06 94 GLY A N 1
ATOM 709 C CA . GLY A 1 94 ? -13.360 -12.644 33.461 1.00 74.06 94 GLY A CA 1
ATOM 710 C C . GLY A 1 94 ? -14.138 -13.771 32.776 1.00 74.06 94 GLY A C 1
ATOM 711 O O . GLY A 1 94 ? -15.195 -13.516 32.197 1.00 74.06 94 GLY A O 1
ATOM 712 N N . VAL A 1 95 ? -13.656 -15.015 32.867 1.00 69.88 95 VAL A N 1
ATOM 713 C CA . VAL A 1 95 ? -14.305 -16.182 32.226 1.00 69.88 95 VAL A CA 1
ATOM 714 C C . VAL A 1 95 ? -15.745 -16.385 32.731 1.00 69.88 95 VAL A C 1
ATOM 716 O O . VAL A 1 95 ? -16.621 -16.735 31.947 1.00 69.88 95 VAL A O 1
ATOM 719 N N . PHE A 1 96 ? -16.016 -16.043 33.999 1.00 71.81 96 PHE A N 1
ATOM 720 C CA . PHE A 1 96 ? -17.323 -16.234 34.648 1.00 71.81 96 PHE A CA 1
ATOM 721 C C . PHE A 1 96 ? -18.030 -14.938 35.100 1.00 71.81 96 PHE A C 1
ATOM 723 O O . PHE A 1 96 ? -19.149 -14.998 35.591 1.00 71.81 96 PHE A O 1
ATOM 730 N N . LYS A 1 97 ? -17.416 -13.752 34.950 1.00 71.19 97 LYS A N 1
ATOM 731 C CA . LYS A 1 97 ? -17.891 -12.486 35.568 1.00 71.19 97 LYS A CA 1
ATOM 732 C C . LYS A 1 97 ? -18.698 -11.558 34.638 1.00 71.19 97 LYS A C 1
ATOM 734 O O . LYS A 1 97 ? -18.786 -10.359 34.887 1.00 71.19 97 LYS A O 1
ATOM 739 N N . GLY A 1 98 ? -19.272 -12.089 33.558 1.00 80.94 98 GLY A N 1
ATOM 740 C CA . GLY A 1 98 ? -20.128 -11.318 32.644 1.00 80.94 98 GLY A CA 1
ATOM 741 C C . GLY A 1 98 ? -19.396 -10.278 31.771 1.00 80.94 98 GLY A C 1
ATOM 742 O O . GLY A 1 98 ? -18.162 -10.242 31.695 1.00 80.94 98 GLY A O 1
ATOM 743 N N . LYS A 1 99 ? -20.174 -9.455 31.051 1.00 85.19 99 LYS A N 1
ATOM 744 C CA . LYS A 1 99 ? -19.694 -8.451 30.080 1.00 85.19 99 LYS A CA 1
ATOM 745 C C . LYS A 1 99 ? -19.308 -7.147 30.791 1.00 85.19 99 LYS A C 1
ATOM 747 O O . LYS A 1 99 ? -20.142 -6.534 31.441 1.00 85.19 99 LYS A O 1
ATOM 752 N N . LEU A 1 100 ? -18.064 -6.696 30.626 1.00 86.38 100 LEU A N 1
ATOM 753 C CA . LEU A 1 100 ? -17.572 -5.423 31.171 1.00 86.38 100 LEU A CA 1
ATOM 754 C C . LEU A 1 100 ? -18.100 -4.221 30.372 1.00 86.38 100 LEU A C 1
ATOM 756 O O . LEU A 1 100 ? -18.496 -3.215 30.947 1.00 86.38 100 LEU A O 1
ATOM 760 N N . GLY A 1 101 ? -18.091 -4.340 29.048 1.00 89.25 101 GLY A N 1
ATOM 761 C CA . GLY A 1 101 ? -18.493 -3.278 28.134 1.00 89.25 101 GLY A CA 1
ATOM 762 C C . GLY A 1 101 ? -18.055 -3.592 26.711 1.00 89.25 101 GLY A C 1
ATOM 763 O O . GLY A 1 101 ? -17.660 -4.723 26.405 1.00 89.25 101 GLY A O 1
ATOM 764 N N . THR A 1 102 ? -18.115 -2.600 25.836 1.00 91.75 102 THR A N 1
ATOM 765 C CA . THR A 1 102 ? -17.668 -2.700 24.445 1.00 91.75 102 THR A CA 1
ATOM 766 C C . THR A 1 102 ? -16.558 -1.689 24.205 1.00 91.75 102 THR A C 1
ATOM 768 O O . THR A 1 102 ? -16.719 -0.514 24.502 1.00 91.75 102 THR A O 1
ATOM 771 N N . LEU A 1 103 ? -15.422 -2.152 23.690 1.00 91.62 103 LEU A N 1
ATOM 772 C CA . LEU A 1 103 ? -14.304 -1.303 23.307 1.00 91.62 103 LEU A CA 1
ATOM 773 C C . LEU A 1 103 ? -14.305 -1.132 21.793 1.00 91.62 103 LEU A C 1
ATOM 775 O O . LEU A 1 103 ? -14.173 -2.115 21.064 1.00 91.62 103 LEU A O 1
ATOM 779 N N . THR A 1 104 ? -14.435 0.101 21.334 1.00 92.88 104 THR A N 1
ATOM 780 C CA . THR A 1 104 ? -14.432 0.474 19.924 1.00 92.88 104 THR A CA 1
ATOM 781 C C . THR A 1 104 ? -13.150 1.233 19.620 1.00 92.88 104 THR A C 1
ATOM 783 O O . THR A 1 104 ? -12.857 2.244 20.251 1.00 92.88 104 THR A O 1
ATOM 786 N N . LEU A 1 105 ? -12.376 0.725 18.666 1.00 92.50 105 LEU A N 1
ATOM 787 C CA . LEU A 1 105 ? -11.207 1.394 18.112 1.00 92.50 105 LEU A CA 1
ATOM 788 C C . LEU A 1 105 ? -11.575 1.901 16.723 1.00 92.50 105 LEU A C 1
ATOM 790 O O . LEU A 1 105 ? -11.926 1.095 15.863 1.00 92.50 105 LEU A O 1
ATOM 794 N N . SER A 1 106 ? -11.479 3.206 16.507 1.00 93.31 106 SER A N 1
ATOM 795 C CA . SER A 1 106 ? -11.705 3.842 15.212 1.00 93.31 106 SER A CA 1
ATOM 796 C C . SER A 1 106 ? -10.494 4.656 14.785 1.00 93.31 106 SER A C 1
ATOM 798 O O . SER A 1 106 ? -9.776 5.210 15.614 1.00 93.31 106 SER A O 1
ATOM 800 N N . THR A 1 107 ? -10.273 4.749 13.484 1.00 92.94 107 THR A N 1
ATOM 801 C CA . THR A 1 107 ? -9.212 5.553 12.886 1.00 92.94 107 THR A CA 1
ATOM 802 C C . THR A 1 107 ? -9.705 6.187 11.593 1.00 92.94 107 THR A C 1
ATOM 804 O O . THR A 1 107 ? -10.731 5.785 11.043 1.00 92.94 107 THR A O 1
ATOM 807 N N . THR A 1 108 ? -8.989 7.194 11.113 1.00 91.00 108 THR A N 1
ATOM 808 C CA . THR A 1 108 ? -9.196 7.771 9.787 1.00 91.00 108 THR A CA 1
ATOM 809 C C . THR A 1 108 ? -8.173 7.195 8.819 1.00 91.00 108 THR A C 1
ATOM 811 O O . THR A 1 108 ? -7.115 6.702 9.221 1.00 91.00 108 THR A O 1
ATOM 814 N N . GLN A 1 109 ? -8.488 7.213 7.523 1.00 90.19 109 GLN A N 1
ATOM 815 C CA . GLN A 1 109 ? -7.516 6.785 6.529 1.00 90.19 109 GLN A CA 1
ATOM 816 C C . GLN A 1 109 ? -6.294 7.726 6.574 1.00 90.19 109 GLN A C 1
ATOM 818 O O . GLN A 1 109 ? -6.469 8.936 6.413 1.00 90.19 109 GLN A O 1
ATOM 823 N N . PRO A 1 110 ? -5.070 7.203 6.785 1.00 89.25 110 PRO A N 1
ATOM 824 C CA . PRO A 1 110 ? -3.867 8.021 6.749 1.00 89.25 110 PRO A CA 1
ATOM 825 C C . PRO A 1 110 ? -3.596 8.545 5.342 1.00 89.25 110 PRO A C 1
ATOM 827 O O . PRO A 1 110 ? -4.009 7.954 4.342 1.00 89.25 110 PRO A O 1
ATOM 830 N N . ARG A 1 111 ? -2.800 9.613 5.274 1.00 87.06 111 ARG A N 1
ATOM 831 C CA . ARG A 1 111 ? -2.216 10.077 4.015 1.00 87.06 111 ARG A CA 1
ATOM 832 C C . ARG A 1 111 ? -1.380 8.970 3.365 1.00 87.06 111 ARG A C 1
ATOM 834 O O . ARG A 1 111 ? -0.755 8.175 4.081 1.00 87.06 111 ARG A O 1
ATOM 841 N N . ALA A 1 112 ? -1.320 8.953 2.031 1.00 85.25 112 ALA A N 1
ATOM 842 C CA . ALA A 1 112 ? -0.513 7.990 1.299 1.00 85.25 112 ALA A CA 1
ATOM 843 C C . ALA A 1 112 ? 0.949 8.014 1.762 1.00 85.25 112 ALA A C 1
ATOM 845 O O . ALA A 1 112 ? 1.604 9.058 1.841 1.00 85.25 112 ALA A O 1
ATOM 846 N N . PHE A 1 113 ? 1.470 6.826 2.050 1.00 84.94 113 PHE A N 1
ATOM 847 C CA . PHE A 1 113 ? 2.856 6.641 2.441 1.00 84.94 113 PHE A CA 1
ATOM 848 C C . PHE A 1 113 ? 3.740 6.598 1.191 1.00 84.94 113 PHE A C 1
ATOM 850 O O . PHE A 1 113 ? 3.659 5.663 0.395 1.00 84.94 113 PHE A O 1
ATOM 857 N N . ARG A 1 114 ? 4.580 7.623 1.003 1.00 79.25 114 ARG A N 1
ATOM 858 C CA . ARG A 1 114 ? 5.480 7.732 -0.152 1.00 79.25 114 ARG A CA 1
ATOM 859 C C . ARG A 1 114 ? 6.915 7.473 0.266 1.00 79.25 114 ARG A C 1
ATOM 861 O O . ARG A 1 114 ? 7.481 8.196 1.078 1.00 79.25 114 ARG A O 1
ATOM 868 N N . LEU A 1 115 ? 7.510 6.463 -0.348 1.00 77.75 115 LEU A N 1
ATOM 869 C CA . LEU A 1 115 ? 8.923 6.161 -0.211 1.00 77.75 115 LEU A CA 1
ATOM 870 C C . LEU A 1 115 ? 9.742 7.121 -1.099 1.00 77.75 115 LEU A C 1
ATOM 872 O O . LEU A 1 115 ? 9.483 7.181 -2.302 1.00 77.75 115 LEU A O 1
ATOM 876 N N . PRO A 1 116 ? 10.724 7.871 -0.558 1.00 76.00 116 PRO A N 1
ATOM 877 C CA . PRO A 1 116 ? 11.563 8.740 -1.375 1.00 76.00 116 PRO A CA 1
ATOM 878 C C . PRO A 1 116 ? 12.434 7.904 -2.324 1.00 76.00 116 PRO A C 1
ATOM 880 O O . PRO A 1 116 ? 12.696 6.728 -2.036 1.00 76.00 116 PRO A O 1
ATOM 883 N N . PRO A 1 117 ? 12.921 8.477 -3.437 1.00 73.69 117 PRO A N 1
ATOM 884 C CA . PRO A 1 117 ? 13.921 7.821 -4.269 1.00 73.69 117 PRO A CA 1
ATOM 885 C C . PRO A 1 117 ? 15.131 7.394 -3.423 1.00 73.69 117 PRO A C 1
ATOM 887 O O . PRO A 1 117 ? 15.462 8.074 -2.448 1.00 73.69 117 PRO A O 1
ATOM 890 N N . PRO A 1 118 ? 15.778 6.260 -3.743 1.00 70.56 118 PRO A N 1
ATOM 891 C CA . PRO A 1 118 ? 16.982 5.847 -3.036 1.00 70.56 118 PRO A CA 1
ATOM 892 C C . PRO A 1 118 ? 18.058 6.940 -3.158 1.00 70.56 118 PRO A C 1
ATOM 894 O O . PRO A 1 118 ? 18.159 7.578 -4.212 1.00 70.56 118 PRO A O 1
ATOM 897 N N . PRO A 1 119 ? 18.867 7.161 -2.109 1.00 68.06 119 PRO A N 1
ATOM 898 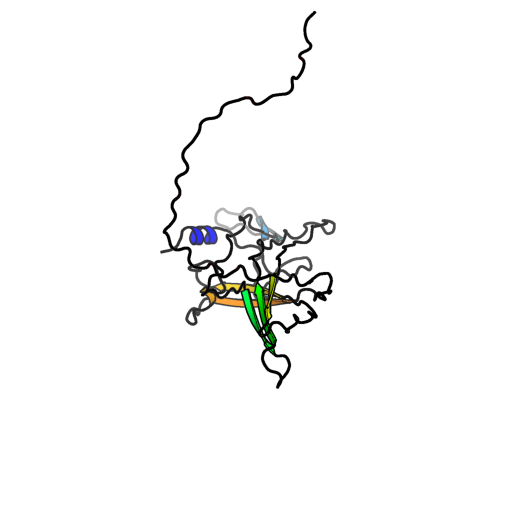C CA . PRO A 1 119 ? 19.918 8.163 -2.152 1.00 68.06 119 PRO A CA 1
ATOM 899 C C . PRO A 1 119 ? 20.910 7.823 -3.269 1.00 68.06 119 PRO A C 1
ATOM 901 O O . PRO A 1 119 ? 21.372 6.690 -3.399 1.00 68.06 119 PRO A O 1
ATOM 904 N N . THR A 1 120 ? 21.229 8.813 -4.103 1.00 64.56 120 THR A N 1
ATOM 905 C CA . THR A 1 120 ? 22.174 8.660 -5.221 1.00 64.56 120 THR A CA 1
ATOM 906 C C . THR A 1 120 ? 23.630 8.650 -4.756 1.00 64.56 120 THR A C 1
ATOM 908 O O . THR A 1 120 ? 24.509 8.203 -5.492 1.00 64.56 120 THR A O 1
ATOM 911 N N . THR A 1 121 ? 23.892 9.114 -3.531 1.00 60.94 121 THR A N 1
ATOM 912 C CA . THR A 1 121 ? 25.205 9.133 -2.883 1.00 60.94 121 THR A CA 1
ATOM 913 C C . THR A 1 121 ? 25.076 8.709 -1.421 1.00 60.94 121 THR A C 1
ATOM 915 O O . THR A 1 121 ? 24.065 8.969 -0.770 1.00 60.94 121 THR A O 1
ATOM 918 N N . LEU A 1 122 ? 26.124 8.079 -0.884 1.00 59.16 122 LEU A N 1
ATOM 919 C CA . LEU A 1 122 ? 26.160 7.539 0.484 1.00 59.16 122 LEU A CA 1
ATOM 920 C C . LEU A 1 122 ? 25.980 8.619 1.578 1.00 59.16 122 LEU A C 1
ATOM 922 O O . LEU A 1 122 ? 25.636 8.296 2.707 1.00 59.16 122 LEU A O 1
ATOM 926 N N . ASN A 1 123 ? 26.148 9.897 1.219 1.00 56.53 123 ASN A N 1
ATOM 927 C CA . ASN A 1 123 ? 26.086 11.053 2.120 1.00 56.53 123 ASN A CA 1
ATOM 928 C C . ASN A 1 123 ? 24.777 11.858 2.007 1.00 56.53 123 ASN A C 1
ATOM 930 O O . ASN A 1 123 ? 24.688 12.964 2.537 1.00 56.53 123 ASN A O 1
ATOM 934 N N . SER A 1 124 ? 23.771 11.36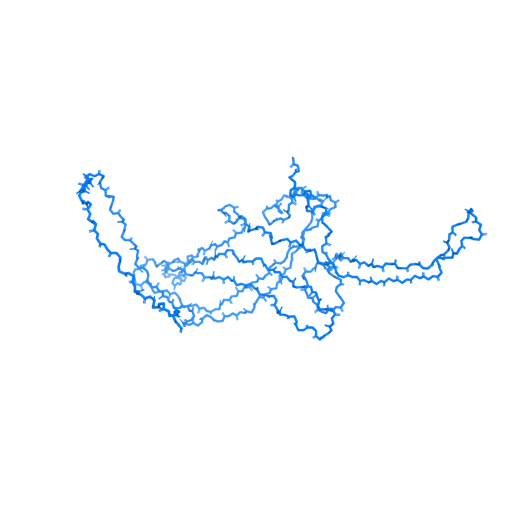1 1.282 1.00 59.03 124 SER A N 1
ATOM 935 C CA . SER A 1 124 ? 22.489 12.058 1.168 1.00 59.03 124 SER A CA 1
ATOM 936 C C . SER A 1 124 ? 21.609 11.757 2.384 1.00 59.03 124 SER A C 1
ATOM 938 O O . SER A 1 124 ? 20.995 10.694 2.474 1.00 59.03 124 SER A O 1
ATOM 940 N N . THR A 1 125 ? 21.535 12.704 3.324 1.00 54.12 125 THR A N 1
ATOM 941 C CA . THR A 1 125 ? 20.600 12.664 4.458 1.00 54.12 125 THR A CA 1
ATOM 942 C C . THR A 1 125 ? 19.172 12.792 3.934 1.00 54.12 125 THR A C 1
ATOM 944 O O . THR A 1 125 ? 18.652 13.891 3.748 1.00 54.12 125 THR A O 1
ATOM 947 N N . THR A 1 126 ? 18.536 11.662 3.639 1.00 63.50 126 THR A N 1
ATOM 948 C CA . THR A 1 126 ? 17.133 11.635 3.219 1.00 63.50 126 THR A CA 1
ATOM 949 C C . THR A 1 126 ? 16.257 11.611 4.469 1.00 63.50 126 THR A C 1
ATOM 951 O O . THR A 1 126 ? 16.438 10.752 5.330 1.00 63.50 126 THR A O 1
ATOM 954 N N . ILE A 1 127 ? 15.317 12.554 4.589 1.00 67.81 127 ILE A N 1
ATOM 955 C CA . ILE A 1 127 ? 14.320 12.541 5.671 1.00 67.81 127 ILE A CA 1
ATOM 956 C C . ILE A 1 127 ? 13.554 11.212 5.585 1.00 67.81 127 ILE A C 1
ATOM 958 O O . ILE A 1 127 ? 13.087 10.863 4.493 1.00 67.81 127 ILE A O 1
ATOM 962 N N . PRO A 1 128 ? 13.431 10.452 6.691 1.00 74.31 128 PRO A N 1
ATOM 963 C CA . PRO A 1 128 ? 12.708 9.193 6.663 1.00 74.31 128 PRO A CA 1
ATOM 964 C C . PRO A 1 128 ? 11.241 9.457 6.295 1.00 74.31 128 PRO A C 1
ATOM 966 O O . PRO A 1 128 ? 10.640 10.397 6.823 1.00 74.31 128 PRO A O 1
ATOM 969 N N . PRO A 1 129 ? 10.644 8.657 5.397 1.00 78.38 129 PRO A N 1
ATOM 970 C CA . PRO A 1 129 ? 9.236 8.805 5.067 1.00 78.38 129 PRO A CA 1
ATOM 971 C C . PRO A 1 129 ? 8.381 8.537 6.305 1.00 78.38 129 PRO A C 1
ATOM 973 O O . PRO A 1 129 ? 8.553 7.521 6.978 1.00 78.38 129 PRO A O 1
ATOM 976 N N . THR A 1 130 ? 7.442 9.435 6.594 1.00 83.56 130 THR A N 1
ATOM 977 C CA . THR A 1 130 ? 6.513 9.301 7.718 1.00 83.56 130 THR A CA 1
ATOM 978 C C . THR A 1 130 ? 5.083 9.590 7.276 1.00 83.56 130 THR A C 1
ATOM 980 O O . THR A 1 130 ? 4.822 10.412 6.399 1.00 83.56 130 THR A O 1
ATOM 983 N N . THR A 1 131 ? 4.140 8.876 7.883 1.00 87.69 131 THR A N 1
ATOM 984 C CA . THR A 1 131 ? 2.707 9.176 7.827 1.00 87.69 131 THR A CA 1
ATOM 985 C C . THR A 1 131 ? 2.150 9.023 9.235 1.00 87.69 131 THR A C 1
ATOM 987 O O . THR A 1 131 ? 2.671 8.232 10.025 1.00 87.69 131 THR A O 1
ATOM 990 N N . LEU A 1 132 ? 1.129 9.805 9.568 1.00 88.44 132 LEU A N 1
ATOM 991 C CA . LEU A 1 132 ? 0.507 9.803 10.887 1.00 88.44 132 LEU A CA 1
ATOM 992 C C . LEU A 1 132 ? -0.956 9.403 10.750 1.00 88.44 132 LEU A C 1
ATOM 994 O O . LEU A 1 132 ? -1.652 9.854 9.842 1.00 88.44 132 LEU A O 1
ATOM 998 N N . THR A 1 133 ? -1.412 8.567 11.679 1.00 88.75 133 THR A N 1
ATOM 999 C CA . THR A 1 133 ? -2.831 8.285 11.866 1.00 88.75 133 THR A CA 1
ATOM 1000 C C . THR A 1 133 ? -3.191 8.390 13.336 1.00 88.75 133 THR A C 1
ATOM 1002 O O . THR A 1 133 ? -2.408 8.008 14.208 1.00 88.75 133 THR A O 1
ATOM 1005 N N . THR A 1 134 ? -4.381 8.911 13.608 1.00 90.19 134 THR A N 1
ATOM 1006 C CA . THR A 1 134 ? -4.917 9.017 14.959 1.00 90.19 134 THR A CA 1
ATOM 1007 C C . THR A 1 134 ? -5.824 7.824 15.227 1.00 90.19 134 THR A C 1
ATOM 1009 O O . THR A 1 134 ? -6.693 7.476 14.423 1.00 90.19 134 THR A O 1
ATOM 1012 N N . LEU A 1 135 ? -5.607 7.187 16.374 1.00 89.62 135 LEU A N 1
ATOM 1013 C CA . LEU A 1 135 ? -6.442 6.108 16.877 1.00 89.62 135 LEU A CA 1
ATOM 1014 C C . LEU A 1 135 ? -7.346 6.663 17.975 1.00 89.62 135 LEU A C 1
ATOM 1016 O O . LEU A 1 135 ? -6.864 7.110 19.013 1.00 89.62 135 LEU A O 1
ATOM 1020 N N . THR A 1 136 ? -8.654 6.621 17.753 1.00 90.94 136 THR A N 1
ATOM 1021 C CA . THR A 1 136 ? -9.659 7.013 18.739 1.00 90.94 136 THR A CA 1
ATOM 1022 C C . THR A 1 136 ? -10.213 5.764 19.399 1.00 90.94 136 THR A C 1
ATOM 1024 O O . THR A 1 136 ? -10.707 4.852 18.735 1.00 90.94 136 THR A O 1
ATOM 1027 N N . LEU A 1 137 ? -10.128 5.724 20.723 1.00 90.44 137 LEU A N 1
ATOM 1028 C CA . LEU A 1 137 ? -10.595 4.610 21.524 1.00 90.44 137 LEU A CA 1
ATOM 1029 C C . LEU A 1 137 ? -11.824 5.040 22.324 1.00 90.44 137 LEU A C 1
ATOM 1031 O O . LEU A 1 137 ? -11.782 6.026 23.053 1.00 90.44 137 LEU A O 1
ATOM 1035 N N . ARG A 1 138 ? -12.910 4.281 22.208 1.00 91.25 138 ARG A N 1
ATOM 1036 C CA . ARG A 1 138 ? -14.163 4.515 22.925 1.00 91.25 138 ARG A CA 1
ATOM 1037 C C . ARG A 1 138 ? -14.541 3.273 23.715 1.00 91.25 138 ARG A C 1
ATOM 1039 O O . ARG A 1 138 ? -14.560 2.173 23.168 1.00 91.25 138 ARG A O 1
ATOM 1046 N N . PHE A 1 139 ? -14.859 3.446 24.990 1.00 90.69 139 PHE A N 1
ATOM 1047 C CA . PHE A 1 139 ? -15.363 2.377 25.841 1.00 90.69 139 PHE A CA 1
ATOM 1048 C C . PHE A 1 139 ? -16.809 2.675 26.223 1.00 90.69 139 PHE A C 1
ATOM 1050 O O . PHE A 1 139 ? -17.081 3.676 26.874 1.00 90.69 139 PHE A O 1
ATOM 1057 N N . ASP A 1 140 ? -17.715 1.789 25.820 1.00 90.19 140 ASP A N 1
ATOM 1058 C CA . ASP A 1 140 ? -19.124 1.829 26.194 1.00 90.19 140 ASP A CA 1
ATOM 1059 C C . ASP A 1 140 ? -19.354 0.815 27.332 1.00 90.19 140 ASP A C 1
ATOM 1061 O O . ASP A 1 140 ? -19.347 -0.401 27.078 1.00 90.19 140 ASP A O 1
ATOM 1065 N N . PRO A 1 141 ? -19.492 1.268 28.592 1.00 89.50 141 PRO A N 1
ATOM 1066 C CA . PRO A 1 141 ? -19.685 0.382 29.736 1.00 89.50 141 PRO A CA 1
ATOM 1067 C C . PRO A 1 141 ? -21.038 -0.342 29.671 1.00 89.50 141 PRO A C 1
ATOM 1069 O O . PRO A 1 141 ? -22.021 0.212 29.187 1.00 89.50 141 PRO A O 1
ATOM 1072 N N . THR A 1 142 ? -21.108 -1.581 30.178 1.00 87.69 142 THR A N 1
ATOM 1073 C CA . THR A 1 142 ? -22.407 -2.274 30.333 1.00 87.69 142 THR A CA 1
ATOM 1074 C C . THR A 1 142 ? -23.209 -1.699 31.505 1.00 87.69 142 THR A C 1
ATOM 1076 O O . THR A 1 142 ? -24.415 -1.525 31.391 1.00 87.69 142 THR A O 1
ATOM 1079 N N . ASP A 1 143 ? -22.523 -1.382 32.608 1.00 83.31 143 ASP A N 1
ATOM 1080 C CA . ASP A 1 143 ? -23.112 -0.818 33.828 1.00 83.31 143 ASP A CA 1
ATOM 1081 C C . ASP A 1 143 ? -22.405 0.492 34.179 1.00 83.31 143 ASP A C 1
ATOM 1083 O O . ASP A 1 143 ? -21.187 0.576 34.006 1.00 83.31 143 ASP A O 1
ATOM 1087 N N . ALA A 1 144 ? -23.109 1.452 34.785 1.00 77.31 144 ALA A N 1
ATOM 1088 C CA . ALA A 1 144 ? -22.545 2.741 35.212 1.00 77.31 144 ALA A CA 1
ATOM 1089 C C . ALA A 1 144 ? -21.347 2.623 36.184 1.00 77.31 144 ALA A C 1
ATOM 1091 O O . ALA A 1 144 ? -20.535 3.534 36.285 1.00 77.31 144 ALA A O 1
ATOM 1092 N N . SER A 1 145 ? -21.198 1.487 36.872 1.00 78.75 145 SER A N 1
ATOM 1093 C CA . SER A 1 145 ? -20.060 1.190 37.757 1.00 78.75 145 SER A CA 1
ATOM 1094 C C . SER A 1 145 ? -18.830 0.619 37.034 1.00 78.75 145 SER A C 1
ATOM 1096 O O . SER A 1 145 ? -17.804 0.351 37.662 1.00 78.75 145 SER A O 1
ATOM 1098 N N . SER A 1 146 ? -18.913 0.382 35.721 1.00 82.31 146 SER A N 1
ATOM 1099 C CA . SER A 1 146 ? -17.841 -0.245 34.945 1.00 82.31 146 SER A CA 1
ATOM 1100 C C . SER A 1 146 ? -16.779 0.778 34.559 1.00 82.31 146 SER A C 1
ATOM 1102 O O . SER A 1 146 ? -17.001 1.627 33.701 1.00 82.31 146 SER A O 1
ATOM 1104 N N . VAL A 1 147 ? -15.594 0.650 35.148 1.00 83.81 147 VAL A N 1
ATOM 1105 C CA . VAL A 1 147 ? -14.435 1.487 34.814 1.00 83.81 147 VAL A CA 1
ATOM 1106 C C . VAL A 1 147 ? -13.802 1.003 33.501 1.00 83.81 147 VAL A C 1
ATOM 1108 O O . VAL A 1 147 ? -13.733 -0.214 33.272 1.00 83.81 147 VAL A O 1
ATOM 1111 N N . PRO A 1 148 ? -13.323 1.912 32.633 1.00 85.00 148 PRO A N 1
ATOM 1112 C CA . PRO A 1 148 ? -12.602 1.523 31.433 1.00 85.00 148 PRO A CA 1
ATOM 1113 C C . PRO A 1 148 ? -11.334 0.705 31.745 1.00 85.00 148 PRO A C 1
ATOM 1115 O O . PRO A 1 148 ? -10.677 0.912 32.770 1.00 85.00 148 PRO A O 1
ATOM 1118 N N . PRO A 1 149 ? -10.963 -0.243 30.867 1.00 84.31 149 PRO A N 1
ATOM 1119 C CA . PRO A 1 149 ? -9.800 -1.097 31.075 1.00 84.31 149 PRO A CA 1
ATOM 1120 C C . PRO A 1 149 ? -8.486 -0.309 30.983 1.00 84.31 149 PRO A C 1
ATOM 1122 O O . PRO A 1 149 ? -8.367 0.665 30.236 1.00 84.31 149 PRO A O 1
ATOM 1125 N N . ARG A 1 150 ? -7.457 -0.794 31.689 1.00 83.31 150 ARG A N 1
ATOM 1126 C CA . ARG A 1 150 ? -6.078 -0.332 31.486 1.00 83.31 150 ARG A CA 1
ATOM 1127 C C . ARG A 1 150 ? -5.562 -0.844 30.144 1.00 83.31 150 ARG A C 1
ATOM 1129 O O . ARG A 1 150 ? -5.723 -2.023 29.827 1.00 83.31 150 ARG A O 1
ATOM 1136 N N . LEU A 1 151 ? -4.945 0.040 29.372 1.00 84.75 151 LEU A N 1
ATOM 1137 C CA . LEU A 1 151 ? -4.321 -0.301 28.099 1.00 84.75 151 LEU A CA 1
ATOM 1138 C C . LEU A 1 151 ? -2.887 -0.767 28.354 1.00 84.75 151 LEU A C 1
ATOM 1140 O O . LEU A 1 151 ? -2.213 -0.235 29.228 1.00 84.75 151 LEU A O 1
ATOM 1144 N N . GLY A 1 152 ? -2.464 -1.811 27.641 1.00 85.38 152 GLY A N 1
ATOM 1145 C CA . GLY A 1 152 ? -1.124 -2.386 27.766 1.00 85.38 152 GLY A CA 1
ATOM 1146 C C . GLY A 1 152 ? -0.189 -1.838 26.695 1.00 85.38 152 GLY A C 1
ATOM 1147 O O . GLY A 1 152 ? 0.366 -0.754 26.829 1.00 85.38 152 GLY A O 1
ATOM 1148 N N . ALA A 1 153 ? -0.044 -2.590 25.606 1.00 87.25 153 ALA A N 1
ATOM 1149 C CA . ALA A 1 153 ? 0.799 -2.220 24.478 1.00 87.25 153 ALA A CA 1
ATOM 1150 C C . ALA A 1 153 ? -0.016 -2.102 23.185 1.00 87.25 153 ALA A C 1
ATOM 1152 O O . ALA A 1 153 ? -0.906 -2.915 22.913 1.00 87.25 153 ALA A O 1
ATOM 1153 N N . LEU A 1 154 ? 0.321 -1.101 22.377 1.00 88.88 154 LEU A N 1
ATOM 1154 C CA . LEU A 1 154 ? -0.146 -0.940 21.010 1.00 88.88 154 LEU A CA 1
ATOM 1155 C C . LEU A 1 154 ? 0.872 -1.579 20.067 1.00 88.88 154 LEU A C 1
ATOM 1157 O O . LEU A 1 154 ? 2.032 -1.174 20.022 1.00 88.88 154 LEU A O 1
ATOM 1161 N N . THR A 1 155 ? 0.416 -2.555 19.286 1.00 91.38 155 THR A N 1
ATOM 1162 C CA . THR A 1 155 ? 1.208 -3.172 18.218 1.00 91.38 155 THR A CA 1
ATOM 1163 C C . THR A 1 155 ? 0.553 -2.885 16.878 1.00 91.38 155 THR A C 1
ATOM 1165 O O . THR A 1 155 ? -0.672 -2.915 16.751 1.00 91.38 155 THR A O 1
ATOM 1168 N N . ALA A 1 156 ? 1.372 -2.605 15.873 1.00 90.38 156 ALA A N 1
ATOM 1169 C CA . ALA A 1 156 ? 0.918 -2.346 14.517 1.00 90.38 156 ALA A CA 1
ATOM 1170 C C . ALA A 1 156 ? 1.806 -3.095 13.523 1.00 90.38 156 ALA A C 1
ATOM 1172 O O . ALA A 1 156 ? 2.951 -3.434 13.822 1.00 90.38 156 ALA A O 1
ATOM 1173 N N . LYS A 1 157 ? 1.267 -3.396 12.342 1.00 92.69 157 LYS A N 1
ATOM 1174 C CA . LYS A 1 157 ? 1.990 -4.075 11.264 1.00 92.69 157 LYS A CA 1
ATOM 1175 C C . LYS A 1 157 ? 1.630 -3.426 9.938 1.00 92.69 157 LYS A C 1
ATOM 1177 O O . LYS A 1 157 ? 0.463 -3.123 9.704 1.00 92.69 157 LYS A O 1
ATOM 1182 N N . ILE A 1 158 ? 2.622 -3.247 9.078 1.00 90.38 158 ILE A N 1
ATOM 1183 C CA . ILE A 1 158 ? 2.439 -2.839 7.688 1.00 90.38 158 ILE A CA 1
ATOM 1184 C C . ILE A 1 158 ? 2.451 -4.105 6.842 1.00 90.38 158 ILE A C 1
ATOM 1186 O O . ILE A 1 158 ? 3.390 -4.891 6.926 1.00 90.38 158 ILE A O 1
ATOM 1190 N N . ARG A 1 159 ? 1.411 -4.307 6.031 1.00 90.94 159 ARG A N 1
ATOM 1191 C CA . ARG A 1 159 ? 1.319 -5.413 5.073 1.00 90.94 159 ARG A CA 1
ATOM 1192 C C . ARG A 1 159 ? 1.482 -4.855 3.664 1.00 90.94 159 ARG A C 1
ATOM 1194 O O . ARG A 1 159 ? 0.661 -4.048 3.241 1.00 90.94 159 ARG A O 1
ATOM 1201 N N . ALA A 1 160 ? 2.507 -5.302 2.950 1.00 89.56 160 ALA A N 1
ATOM 1202 C CA . ALA A 1 160 ? 2.710 -4.998 1.541 1.00 89.56 160 ALA A CA 1
ATOM 1203 C C . ALA A 1 160 ? 2.214 -6.164 0.68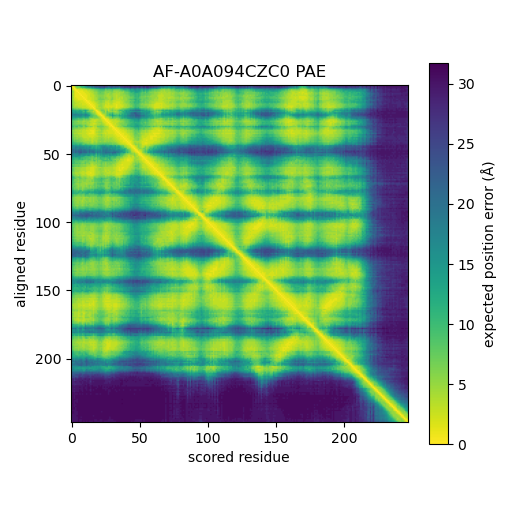7 1.00 89.56 160 ALA A C 1
ATOM 1205 O O . ALA A 1 160 ? 2.403 -7.329 1.038 1.00 89.56 160 ALA A O 1
ATOM 1206 N N . THR A 1 161 ? 1.559 -5.843 -0.424 1.00 89.31 161 THR A N 1
ATOM 1207 C CA . THR A 1 161 ? 1.007 -6.828 -1.350 1.00 89.31 161 THR A CA 1
ATOM 1208 C C . THR A 1 161 ? 1.400 -6.469 -2.773 1.00 89.31 161 THR A C 1
ATOM 1210 O O . THR A 1 161 ? 1.067 -5.390 -3.253 1.00 89.31 161 THR A O 1
ATOM 1213 N N . THR A 1 162 ? 2.064 -7.392 -3.457 1.00 88.38 162 THR A N 1
ATOM 1214 C CA . THR A 1 162 ? 2.442 -7.273 -4.863 1.00 88.38 162 THR A CA 1
ATOM 1215 C C . THR A 1 162 ? 1.538 -8.167 -5.692 1.00 88.38 162 THR A C 1
ATOM 1217 O O . THR A 1 162 ? 1.595 -9.393 -5.584 1.00 88.38 162 THR A O 1
ATOM 1220 N N . VAL A 1 163 ? 0.703 -7.557 -6.529 1.00 88.25 163 VAL A N 1
ATOM 1221 C CA . VAL A 1 163 ? -0.134 -8.268 -7.499 1.00 88.25 163 VAL A CA 1
ATOM 1222 C C . VAL A 1 163 ? 0.601 -8.315 -8.833 1.00 88.25 163 VAL A C 1
ATOM 1224 O O . VAL A 1 163 ? 1.118 -7.302 -9.296 1.00 88.25 163 VAL A O 1
ATOM 1227 N N . HIS A 1 164 ? 0.658 -9.493 -9.443 1.00 85.62 164 HIS A N 1
ATOM 1228 C CA . HIS A 1 164 ? 1.255 -9.721 -10.753 1.00 85.62 164 HIS A CA 1
ATOM 1229 C C . HIS A 1 164 ? 0.252 -10.430 -11.656 1.00 85.62 164 HIS A C 1
ATOM 1231 O O . HIS A 1 164 ? -0.615 -11.160 -11.185 1.00 85.62 164 HIS A O 1
ATOM 1237 N N . SER A 1 165 ? 0.357 -10.212 -12.962 1.00 85.88 165 SER A N 1
ATOM 1238 C CA . SER A 1 165 ? -0.515 -10.845 -13.945 1.00 85.88 165 SER A CA 1
ATOM 1239 C C . SER A 1 165 ? 0.217 -11.007 -15.269 1.00 85.88 165 SER A C 1
ATOM 1241 O O . SER A 1 165 ? 1.027 -10.157 -15.636 1.00 85.88 165 SER A O 1
ATOM 1243 N N . ILE A 1 166 ? -0.088 -12.080 -16.001 1.00 85.31 166 ILE A N 1
ATOM 1244 C CA . ILE A 1 166 ? 0.383 -12.270 -17.386 1.00 85.31 166 ILE A CA 1
ATOM 1245 C C . ILE A 1 166 ? -0.548 -11.625 -18.426 1.00 85.31 166 ILE A C 1
ATOM 1247 O O . ILE A 1 166 ? -0.241 -11.617 -19.616 1.00 85.31 166 ILE A O 1
ATOM 1251 N N . ARG A 1 167 ? -1.704 -11.106 -17.993 1.00 84.88 167 ARG A N 1
ATOM 1252 C CA . ARG A 1 167 ? -2.647 -10.342 -18.822 1.00 84.88 167 ARG A CA 1
ATOM 1253 C C . ARG A 1 167 ? -2.769 -8.902 -18.320 1.00 84.88 167 ARG A C 1
ATOM 1255 O O . ARG A 1 167 ? -2.632 -8.690 -17.113 1.00 84.88 167 ARG A O 1
ATOM 1262 N N . PRO A 1 168 ? -3.094 -7.937 -19.201 1.00 82.94 168 PRO A N 1
ATOM 1263 C CA . PRO A 1 168 ? -3.422 -6.582 -18.777 1.00 82.94 168 PRO A CA 1
ATO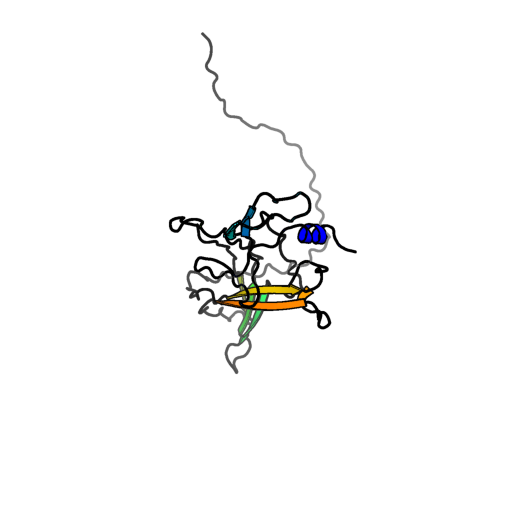M 1264 C C . PRO A 1 168 ? -4.505 -6.608 -17.697 1.00 82.94 168 PRO A C 1
ATOM 1266 O O . PRO A 1 168 ? -5.535 -7.274 -17.855 1.00 82.94 168 PRO A O 1
ATOM 1269 N N . SER A 1 169 ? -4.254 -5.925 -16.581 1.00 81.56 169 SER A N 1
ATOM 1270 C CA . SER A 1 169 ? -5.226 -5.831 -15.500 1.00 81.56 169 SER A CA 1
ATOM 1271 C C . SER A 1 169 ? -6.449 -5.045 -15.971 1.00 81.56 169 SER A C 1
ATOM 1273 O O . SER A 1 169 ? -6.341 -4.002 -16.616 1.00 81.56 169 SER A O 1
ATOM 1275 N N . ARG A 1 170 ? -7.638 -5.545 -15.623 1.00 80.19 170 ARG A N 1
ATOM 1276 C CA . ARG A 1 170 ? -8.923 -4.892 -15.931 1.00 80.19 170 ARG A CA 1
ATOM 1277 C C . ARG A 1 170 ? -9.308 -3.814 -14.914 1.00 80.19 170 ARG A C 1
ATOM 1279 O O . ARG A 1 170 ? -10.425 -3.310 -14.958 1.00 80.19 170 ARG A O 1
ATOM 1286 N N . GLY A 1 171 ? -8.418 -3.514 -13.974 1.00 81.50 171 GLY A N 1
ATOM 1287 C CA . GLY A 1 171 ? -8.630 -2.603 -12.858 1.00 81.50 171 GLY A CA 1
ATOM 1288 C C . GLY A 1 171 ? -7.331 -2.352 -12.101 1.00 81.50 171 GLY A C 1
ATOM 1289 O O . GLY A 1 171 ? -6.339 -3.065 -12.290 1.00 81.50 171 GLY A O 1
ATOM 1290 N N . ILE A 1 172 ? -7.348 -1.331 -11.246 1.00 82.94 172 ILE A N 1
ATOM 1291 C CA . ILE A 1 172 ? -6.261 -1.078 -10.301 1.00 82.94 172 ILE A CA 1
ATOM 1292 C C . ILE A 1 172 ? -6.301 -2.192 -9.242 1.00 82.94 172 ILE A C 1
ATOM 1294 O O . ILE A 1 172 ? -7.383 -2.474 -8.715 1.00 82.94 172 ILE A O 1
ATOM 1298 N N . PRO A 1 173 ? -5.168 -2.854 -8.946 1.00 81.38 173 PRO A N 1
ATOM 1299 C CA . PRO A 1 173 ? -5.130 -3.895 -7.929 1.00 81.38 173 PRO A CA 1
ATOM 1300 C C . PRO A 1 173 ? -5.567 -3.359 -6.564 1.00 81.38 173 PRO A C 1
ATOM 1302 O O . PRO A 1 173 ? -5.002 -2.384 -6.071 1.00 81.38 173 PRO A O 1
ATOM 1305 N N . ASP A 1 174 ? -6.543 -4.023 -5.950 1.00 81.88 174 ASP A N 1
ATOM 1306 C CA . ASP A 1 174 ? -7.055 -3.690 -4.626 1.00 81.88 174 ASP A CA 1
ATOM 1307 C C . ASP A 1 174 ? -7.349 -4.977 -3.829 1.00 81.88 174 ASP A C 1
ATOM 1309 O O . ASP A 1 174 ? -7.579 -6.048 -4.397 1.00 81.88 174 ASP A O 1
ATOM 1313 N N . GLU A 1 175 ? -7.340 -4.904 -2.499 1.00 76.62 175 GLU A N 1
ATOM 1314 C CA . GLU A 1 175 ? -7.634 -6.046 -1.622 1.00 76.62 175 GLU A CA 1
ATOM 1315 C C . GLU A 1 175 ? -9.081 -6.542 -1.792 1.00 76.62 175 GLU A C 1
ATOM 1317 O O . GLU A 1 175 ? -9.362 -7.725 -1.591 1.00 76.62 175 GLU A O 1
ATOM 1322 N N . GLU A 1 176 ? -10.002 -5.660 -2.187 1.00 72.44 176 GLU A N 1
ATOM 1323 C CA . GLU A 1 176 ? -11.383 -6.019 -2.531 1.00 72.44 176 GLU A CA 1
ATOM 1324 C C . GLU A 1 176 ? -11.469 -6.824 -3.831 1.00 72.44 176 GLU A C 1
ATOM 1326 O O . GLU A 1 176 ? -12.151 -7.854 -3.894 1.00 72.44 176 GLU A O 1
ATOM 1331 N N . THR A 1 177 ? -10.727 -6.396 -4.854 1.00 65.88 177 THR A N 1
ATOM 1332 C CA . THR A 1 177 ? -10.751 -6.991 -6.198 1.00 65.88 177 THR A CA 1
ATOM 1333 C C . THR A 1 177 ? -9.900 -8.256 -6.305 1.00 65.88 177 THR A C 1
ATOM 1335 O O . THR A 1 177 ? -10.143 -9.085 -7.180 1.00 65.88 177 THR A O 1
ATOM 1338 N N . ARG A 1 178 ? -8.988 -8.485 -5.349 1.00 63.25 178 ARG A N 1
ATOM 1339 C CA . ARG A 1 178 ? -8.172 -9.707 -5.187 1.00 63.25 178 ARG A CA 1
ATOM 1340 C C . ARG A 1 178 ? -8.962 -11.003 -4.948 1.00 63.25 178 ARG A C 1
ATOM 1342 O O . ARG A 1 178 ? -8.355 -12.065 -4.828 1.00 63.25 178 ARG A O 1
ATOM 1349 N N . SER A 1 179 ? -10.284 -10.929 -4.809 1.00 54.12 179 SER A N 1
ATOM 1350 C CA . SER A 1 179 ? -11.129 -12.029 -4.341 1.00 54.12 179 SER A CA 1
ATOM 1351 C C . SER A 1 179 ? -11.724 -12.915 -5.438 1.00 54.12 179 SER A C 1
ATOM 1353 O O . SER A 1 179 ? -12.470 -13.826 -5.095 1.00 54.12 179 SER A O 1
ATOM 1355 N N . SER A 1 180 ? -11.406 -12.718 -6.725 1.00 61.50 180 SER A N 1
ATOM 1356 C CA . SER A 1 180 ? -11.905 -13.613 -7.779 1.00 61.50 180 SER A CA 1
ATOM 1357 C C . SER A 1 180 ? -11.158 -14.955 -7.750 1.00 61.50 180 SER A C 1
ATOM 1359 O O . SER A 1 180 ? -10.006 -15.014 -8.182 1.00 61.50 180 SER A O 1
ATOM 1361 N N . PRO A 1 181 ? -11.787 -16.065 -7.315 1.00 57.41 181 PRO A N 1
ATOM 1362 C CA . PRO A 1 181 ? -11.135 -17.377 -7.294 1.00 57.41 181 PRO A CA 1
ATOM 1363 C C . PRO A 1 181 ? -10.907 -17.948 -8.706 1.00 57.41 181 PRO A C 1
ATOM 1365 O O . PRO A 1 181 ? -10.334 -19.023 -8.850 1.00 57.41 181 PRO A O 1
ATOM 1368 N N . TYR A 1 182 ? -11.367 -17.247 -9.748 1.00 57.38 182 TYR A N 1
ATOM 1369 C CA . TYR A 1 182 ? -11.324 -17.686 -11.141 1.00 57.38 182 TYR A CA 1
ATOM 1370 C C . TYR A 1 182 ? -10.211 -17.025 -11.959 1.00 57.38 182 TYR A C 1
ATOM 1372 O O . TYR A 1 182 ? -10.055 -17.335 -13.142 1.00 57.38 182 TYR A O 1
ATOM 1380 N N . GLU A 1 183 ? -9.432 -16.110 -11.377 1.00 68.81 183 GLU A N 1
ATOM 1381 C CA . GLU A 1 183 ? -8.365 -15.438 -12.115 1.00 68.81 183 GLU A CA 1
ATOM 1382 C C . GLU A 1 183 ? -7.051 -16.232 -12.047 1.00 68.81 183 GLU A C 1
ATOM 1384 O O . GLU A 1 183 ? -6.178 -15.982 -11.231 1.00 68.81 183 GLU A O 1
ATOM 1389 N N . ILE A 1 184 ? -6.907 -17.209 -12.948 1.00 74.69 184 ILE A N 1
ATOM 1390 C CA . ILE A 1 184 ? -5.741 -18.119 -13.027 1.00 74.69 184 ILE A CA 1
ATOM 1391 C C . ILE A 1 184 ? -4.462 -17.388 -13.486 1.00 74.69 184 ILE A C 1
ATOM 1393 O O . ILE A 1 184 ? -3.345 -17.869 -13.315 1.00 74.69 184 ILE A O 1
ATOM 1397 N N . HIS A 1 185 ? -4.622 -16.227 -14.119 1.00 79.50 185 HIS A N 1
ATOM 1398 C CA . HIS A 1 185 ? -3.533 -15.477 -14.745 1.00 79.50 185 HIS A CA 1
ATOM 1399 C C . HIS A 1 185 ? -2.976 -14.356 -13.872 1.00 79.50 185 HIS A C 1
ATOM 1401 O O . HIS A 1 185 ? -1.971 -13.760 -14.263 1.00 79.50 185 HIS A O 1
ATOM 1407 N N . SER A 1 186 ? -3.622 -14.074 -12.737 1.00 81.19 186 SER A N 1
ATOM 1408 C CA . SER A 1 186 ? -3.160 -13.117 -11.744 1.00 81.19 186 SER A CA 1
ATOM 1409 C C . SER A 1 186 ? -2.773 -13.853 -10.462 1.00 81.19 186 SER A C 1
ATOM 1411 O O . SER A 1 186 ? -3.338 -14.879 -10.091 1.00 81.19 186 SER A O 1
ATOM 1413 N N . GLY A 1 187 ? -1.740 -13.352 -9.806 1.00 82.94 187 GLY A N 1
ATOM 1414 C CA . GLY A 1 187 ? -1.234 -13.872 -8.552 1.00 82.94 187 GLY A CA 1
ATOM 1415 C C . GLY A 1 187 ? -0.900 -12.716 -7.633 1.00 82.94 187 GLY A C 1
ATOM 1416 O O . GLY A 1 187 ? -0.735 -11.573 -8.064 1.00 82.94 187 GLY A O 1
ATOM 1417 N N . ALA A 1 188 ? -0.813 -12.994 -6.339 1.00 86.44 188 ALA A N 1
ATOM 1418 C CA . ALA A 1 188 ? -0.557 -11.941 -5.381 1.00 86.44 188 ALA A CA 1
ATOM 1419 C C . ALA A 1 188 ? 0.291 -12.440 -4.214 1.00 86.44 188 ALA A C 1
ATOM 1421 O O . ALA A 1 188 ? -0.074 -13.376 -3.504 1.00 86.44 188 ALA A O 1
ATOM 1422 N N . TYR A 1 189 ? 1.431 -11.789 -4.036 1.00 87.31 189 TYR A N 1
ATOM 1423 C CA . TYR A 1 189 ? 2.385 -12.037 -2.968 1.00 87.31 189 TYR A CA 1
ATOM 1424 C C . TYR A 1 189 ? 2.168 -11.012 -1.861 1.00 87.31 189 TYR A C 1
ATOM 1426 O O . TYR A 1 189 ? 1.972 -9.836 -2.153 1.00 87.31 189 TYR A O 1
ATOM 1434 N N . SER A 1 190 ? 2.198 -11.435 -0.599 1.00 90.31 190 SER A N 1
ATOM 1435 C CA . SER A 1 190 ? 2.037 -10.526 0.535 1.00 90.31 190 SER A CA 1
ATOM 1436 C C . SER A 1 190 ? 3.129 -10.770 1.568 1.00 90.31 190 SER A C 1
ATOM 1438 O O . SER A 1 190 ? 3.359 -11.904 1.977 1.00 90.31 190 SER A O 1
ATOM 1440 N N . THR A 1 191 ? 3.754 -9.690 2.024 1.00 91.44 191 THR A N 1
ATOM 1441 C CA . THR A 1 191 ? 4.737 -9.673 3.111 1.00 91.44 191 THR A CA 1
ATOM 1442 C C . THR A 1 191 ? 4.328 -8.639 4.159 1.00 91.44 191 THR A C 1
ATOM 1444 O O . THR A 1 191 ? 3.464 -7.793 3.912 1.00 91.44 191 THR A O 1
ATOM 1447 N N . GLN A 1 192 ? 4.890 -8.718 5.361 1.00 93.00 192 GLN A N 1
ATOM 1448 C CA . GLN A 1 192 ? 4.543 -7.809 6.448 1.00 93.00 192 GLN A CA 1
ATOM 1449 C C . GLN A 1 192 ? 5.748 -7.444 7.310 1.00 93.00 192 GLN A C 1
ATOM 1451 O O . GLN A 1 192 ? 6.578 -8.293 7.627 1.00 93.00 192 GLN A O 1
ATOM 1456 N N . VAL A 1 193 ? 5.770 -6.196 7.767 1.00 91.88 193 VAL A N 1
ATOM 1457 C CA . VAL A 1 193 ? 6.745 -5.668 8.723 1.00 91.88 193 VAL A CA 1
ATOM 1458 C C . VAL A 1 193 ? 6.003 -5.223 9.969 1.00 91.88 193 VAL A C 1
ATOM 1460 O O . VAL A 1 193 ? 5.006 -4.502 9.893 1.00 91.88 193 VAL A O 1
ATOM 1463 N N . SER A 1 194 ? 6.467 -5.670 11.133 1.00 92.94 194 SER A N 1
ATOM 1464 C CA . SER A 1 194 ? 5.901 -5.214 12.403 1.00 92.94 194 SER A CA 1
ATOM 1465 C C . SER A 1 194 ? 6.499 -3.863 12.773 1.00 92.94 194 SER A C 1
ATOM 1467 O O . SER A 1 194 ? 7.712 -3.686 12.717 1.00 92.94 194 SER A O 1
ATOM 1469 N N . LEU A 1 195 ? 5.638 -2.919 13.142 1.00 89.25 195 LEU A N 1
ATOM 1470 C CA . LEU A 1 195 ? 6.051 -1.639 13.698 1.00 89.25 195 LEU A CA 1
ATOM 1471 C C . LEU A 1 195 ? 6.441 -1.811 15.165 1.00 89.25 195 LEU A C 1
ATOM 1473 O O . LEU A 1 195 ? 6.025 -2.766 15.829 1.00 89.25 195 LEU A O 1
ATOM 1477 N N . THR A 1 196 ? 7.227 -0.863 15.669 1.00 85.88 196 THR A N 1
ATOM 1478 C CA . THR A 1 196 ? 7.629 -0.821 17.073 1.00 85.88 196 THR A CA 1
ATOM 1479 C C . THR A 1 196 ? 6.398 -0.829 17.976 1.00 85.88 196 THR A C 1
ATOM 1481 O O . THR A 1 196 ? 5.440 -0.087 17.759 1.00 85.88 196 THR A O 1
ATOM 1484 N N . SER A 1 197 ? 6.415 -1.699 18.985 1.00 88.00 197 SER A N 1
ATOM 1485 C CA . SER A 1 197 ? 5.366 -1.747 19.998 1.00 88.00 197 SER A CA 1
ATOM 1486 C C . SER A 1 197 ? 5.500 -0.543 20.921 1.00 88.00 197 SER A C 1
ATOM 1488 O O . SER A 1 197 ? 6.571 -0.316 21.479 1.00 88.00 197 SER A O 1
ATOM 1490 N N . HIS A 1 198 ? 4.415 0.200 21.110 1.00 85.25 198 HIS A N 1
ATOM 1491 C CA . HIS A 1 198 ? 4.381 1.349 22.010 1.00 85.25 198 HIS A CA 1
ATOM 1492 C C . HIS A 1 198 ? 3.573 1.003 23.258 1.00 85.25 198 HIS A C 1
ATOM 1494 O O . HIS A 1 198 ? 2.413 0.600 23.161 1.00 85.25 198 HIS A O 1
ATOM 1500 N N . GLU A 1 199 ? 4.176 1.153 24.436 1.00 85.12 199 GLU A N 1
ATOM 1501 C CA . GLU A 1 199 ? 3.433 1.060 25.691 1.00 85.12 199 GLU A CA 1
ATOM 1502 C C . GLU A 1 199 ? 2.471 2.239 25.807 1.00 85.12 199 GLU A C 1
ATOM 1504 O O . GLU A 1 199 ? 2.837 3.397 25.590 1.00 85.12 199 GLU A O 1
ATOM 1509 N N . VAL A 1 200 ? 1.218 1.939 26.133 1.00 81.94 200 VAL A N 1
ATOM 1510 C CA . VAL A 1 200 ? 0.191 2.960 26.280 1.00 81.94 200 VAL A CA 1
ATOM 1511 C C . VAL A 1 200 ? 0.243 3.462 27.712 1.00 81.94 200 VAL A C 1
ATOM 1513 O O . VAL A 1 200 ? -0.313 2.858 28.629 1.00 81.94 200 VAL A O 1
ATOM 1516 N N . THR A 1 201 ? 0.949 4.571 27.915 1.00 74.62 201 THR A N 1
ATOM 1517 C CA . THR A 1 201 ? 1.016 5.190 29.236 1.00 74.62 201 THR A CA 1
ATOM 1518 C C . THR A 1 201 ? -0.344 5.796 29.614 1.00 74.62 201 THR A C 1
ATOM 1520 O O . THR A 1 201 ? -1.077 6.273 28.743 1.00 74.62 201 THR A O 1
ATOM 1523 N N . PRO A 1 202 ? -0.695 5.844 30.914 1.00 66.75 202 PRO A N 1
ATOM 1524 C CA . PRO A 1 202 ? -1.950 6.446 31.374 1.00 66.75 202 PRO A CA 1
ATOM 1525 C C . PRO A 1 202 ? -2.112 7.919 30.967 1.00 66.75 202 PRO A C 1
ATOM 1527 O O . PRO A 1 202 ? -3.232 8.386 30.803 1.00 66.75 202 PRO A O 1
ATOM 1530 N N . ALA A 1 203 ? -0.999 8.637 30.784 1.00 62.09 203 ALA A N 1
ATOM 1531 C CA . ALA A 1 203 ? -0.988 10.024 30.323 1.00 62.09 203 ALA A CA 1
ATOM 1532 C C . ALA A 1 203 ? -1.306 10.159 28.823 1.00 62.09 203 ALA A C 1
ATOM 1534 O O . ALA A 1 203 ? -1.946 11.124 28.420 1.00 62.09 203 ALA A O 1
ATOM 1535 N N . ALA A 1 204 ? -0.889 9.191 27.997 1.00 60.72 204 ALA A N 1
ATOM 1536 C CA . ALA A 1 204 ? -1.152 9.192 26.557 1.00 60.72 204 ALA A CA 1
ATOM 1537 C C . ALA A 1 204 ? -2.573 8.715 26.203 1.00 60.72 204 ALA A C 1
ATOM 1539 O O . ALA A 1 204 ? -3.069 9.018 25.122 1.00 60.72 204 ALA A O 1
ATOM 1540 N N . ALA A 1 205 ? -3.230 7.980 27.104 1.00 66.69 205 ALA A N 1
ATOM 1541 C CA . ALA A 1 205 ? -4.585 7.465 26.920 1.00 66.69 205 ALA A CA 1
ATOM 1542 C C . ALA A 1 205 ? -5.478 7.761 28.134 1.00 66.69 205 ALA A C 1
ATOM 1544 O O . ALA A 1 205 ? -6.070 6.859 28.733 1.00 66.69 205 ALA A O 1
ATOM 1545 N N . GLY A 1 206 ? -5.555 9.038 28.508 1.00 71.44 206 GLY A N 1
ATOM 1546 C CA . GLY A 1 206 ? -6.526 9.504 29.491 1.00 71.44 206 GLY A CA 1
ATOM 1547 C C . GLY A 1 206 ? -7.950 9.289 28.977 1.00 71.44 206 GLY A C 1
ATOM 1548 O O . GLY A 1 206 ? -8.281 9.685 27.861 1.00 71.44 206 GLY A O 1
ATOM 1549 N N . TRP A 1 207 ? -8.796 8.653 29.783 1.00 80.69 207 TRP A N 1
ATOM 1550 C CA . TRP A 1 207 ? -10.205 8.483 29.448 1.00 80.69 207 TRP A CA 1
ATOM 1551 C C . TRP A 1 207 ? -10.957 9.785 29.703 1.00 80.69 207 TRP A C 1
ATOM 1553 O O . TRP A 1 207 ? -11.063 10.226 30.847 1.00 80.69 207 TRP A O 1
ATOM 1563 N N . THR A 1 208 ? -11.509 10.377 28.649 1.00 82.31 208 THR A N 1
ATOM 1564 C CA . THR A 1 208 ? -12.475 11.468 28.767 1.00 82.31 208 THR A CA 1
ATOM 1565 C C . THR A 1 208 ? -13.873 10.874 28.842 1.00 82.31 208 THR A C 1
ATOM 1567 O O . THR A 1 208 ? -14.326 10.177 27.933 1.00 82.31 208 THR A O 1
ATOM 1570 N N . TYR A 1 209 ? -14.550 11.103 29.964 1.00 82.31 209 TYR A N 1
ATOM 1571 C CA . TYR A 1 209 ? -15.939 10.700 30.116 1.00 82.31 209 TYR A CA 1
ATOM 1572 C C . TYR A 1 209 ? -16.820 11.638 29.286 1.00 82.31 209 TYR A C 1
ATOM 1574 O O . TYR A 1 209 ? -16.706 12.859 29.388 1.00 82.31 209 TYR A O 1
ATOM 1582 N N . HIS A 1 210 ? -17.660 11.056 28.436 1.00 80.06 210 HIS A N 1
ATOM 1583 C CA . HIS A 1 210 ? -18.620 11.786 27.623 1.00 80.06 210 HIS A CA 1
ATOM 1584 C C . HIS A 1 210 ? -20.017 11.386 28.071 1.00 80.06 210 HIS A C 1
ATOM 1586 O O . HIS A 1 210 ? -20.406 10.227 27.902 1.00 80.06 210 HIS A O 1
ATOM 1592 N N . ASP A 1 211 ? -20.765 12.343 28.615 1.00 76.50 211 ASP A N 1
ATOM 1593 C CA . ASP A 1 211 ? -22.184 12.138 28.856 1.00 76.50 211 ASP A CA 1
ATOM 1594 C C . ASP A 1 211 ? -22.898 11.949 27.514 1.00 76.50 211 ASP A C 1
ATOM 1596 O O . ASP A 1 211 ? -22.648 12.707 26.566 1.00 76.50 211 ASP A O 1
ATOM 1600 N N . PRO A 1 212 ? -23.766 10.931 27.384 1.00 68.75 212 PRO A N 1
ATOM 1601 C CA . PRO A 1 212 ? -24.589 10.809 26.199 1.00 68.75 212 PRO A CA 1
ATOM 1602 C C . PRO A 1 212 ? -25.427 12.082 26.083 1.00 68.75 212 PRO A C 1
ATOM 1604 O O . PRO A 1 212 ? -26.091 12.480 27.041 1.00 68.75 212 PRO A O 1
ATOM 1607 N N . ALA A 1 213 ? -25.386 12.723 24.910 1.00 68.31 213 ALA A N 1
ATOM 1608 C CA . ALA A 1 213 ? -26.299 13.819 24.615 1.00 68.31 213 ALA A CA 1
ATOM 1609 C C . ALA A 1 213 ? -27.722 13.353 24.966 1.00 68.31 213 ALA A C 1
ATOM 1611 O O . ALA A 1 213 ? -28.061 12.211 24.618 1.00 68.31 213 ALA A O 1
ATOM 1612 N N . PRO A 1 214 ? -28.523 14.173 25.676 1.00 64.19 214 PRO A N 1
ATOM 1613 C CA . PRO A 1 214 ? -29.872 13.779 26.043 1.00 64.19 214 PRO A CA 1
ATOM 1614 C C . PRO A 1 214 ? -30.567 13.321 24.768 1.00 64.19 214 PRO A C 1
ATOM 1616 O O . PRO A 1 214 ? -30.495 14.008 23.743 1.00 64.19 214 PRO A O 1
ATOM 1619 N N . ALA A 1 215 ? -31.157 12.123 24.808 1.00 61.94 215 ALA A N 1
ATOM 1620 C CA . ALA A 1 215 ? -32.017 11.666 23.733 1.00 61.94 215 ALA A CA 1
ATOM 1621 C C . ALA A 1 215 ? -33.012 12.799 23.522 1.00 61.94 215 ALA A C 1
ATOM 1623 O O . ALA A 1 215 ? -33.752 13.129 24.445 1.00 61.94 215 ALA A O 1
ATOM 1624 N N . TYR A 1 216 ? -32.922 13.473 22.377 1.00 60.91 216 TYR A N 1
ATOM 1625 C CA . TYR A 1 216 ? -33.820 14.562 22.060 1.00 60.91 216 TYR A CA 1
ATOM 1626 C C . TYR A 1 216 ? -35.228 14.006 22.263 1.00 60.91 216 TYR A C 1
ATOM 1628 O O . TYR A 1 216 ? -35.651 13.074 21.574 1.00 60.91 216 TYR A O 1
ATOM 1636 N N . GLU A 1 217 ? -35.944 14.518 23.263 1.00 53.84 217 GLU A N 1
ATOM 1637 C CA . GLU A 1 217 ? -37.388 14.397 23.241 1.00 53.84 217 GLU A CA 1
ATOM 1638 C C . GLU A 1 217 ? -37.790 14.981 21.893 1.00 53.84 217 GLU A C 1
ATOM 1640 O O . GLU A 1 217 ? -37.342 16.070 21.516 1.00 53.84 217 GLU A O 1
ATOM 1645 N N . ARG A 1 218 ? -38.521 14.194 21.100 1.00 56.12 218 ARG A N 1
ATOM 1646 C CA . ARG A 1 218 ? -39.118 14.672 19.859 1.00 56.12 218 ARG A CA 1
ATOM 1647 C C . ARG A 1 218 ? -39.825 15.980 20.200 1.00 56.12 218 ARG A C 1
ATOM 1649 O O . ARG A 1 218 ? -40.858 15.955 20.857 1.00 56.12 218 ARG A O 1
ATOM 1656 N N . ARG A 1 219 ? -39.248 17.111 19.792 1.00 52.59 219 ARG A N 1
ATOM 1657 C CA . ARG A 1 219 ? -39.952 18.388 19.819 1.00 52.59 219 ARG A CA 1
ATOM 1658 C C . ARG A 1 219 ? -41.165 18.204 18.921 1.00 52.59 219 ARG A C 1
ATOM 1660 O O . ARG A 1 219 ? -41.000 18.026 17.714 1.00 52.59 219 ARG A O 1
ATOM 1667 N N . ASP A 1 220 ? -42.354 18.203 19.514 1.00 48.38 220 ASP A N 1
ATOM 1668 C CA . ASP A 1 220 ? -43.583 18.357 18.751 1.00 48.38 220 ASP A CA 1
ATOM 1669 C C . ASP A 1 220 ? -43.469 19.660 17.958 1.00 48.38 220 ASP A C 1
ATOM 1671 O O . ASP A 1 220 ? -43.089 20.708 18.485 1.00 48.38 220 ASP A O 1
ATOM 1675 N N . SER A 1 221 ? -43.740 19.578 16.660 1.00 58.84 221 SER A N 1
ATOM 1676 C CA . SER A 1 221 ? -43.577 20.639 15.663 1.00 58.84 221 SER A CA 1
ATOM 1677 C C . SER A 1 221 ? -44.604 21.778 15.806 1.00 58.84 221 SER A C 1
ATOM 1679 O O . SER A 1 221 ? -45.110 22.283 14.810 1.00 58.84 221 SER A O 1
ATOM 1681 N N . GLY A 1 222 ? -44.956 22.158 17.037 1.00 56.44 222 GLY A N 1
ATOM 1682 C CA . GLY A 1 222 ? -46.087 23.032 17.351 1.00 56.44 222 GLY A CA 1
ATOM 1683 C C . GLY A 1 222 ? -45.764 24.494 17.662 1.00 56.44 222 GLY A C 1
ATOM 1684 O O . GLY A 1 222 ? -46.695 25.282 17.765 1.00 56.44 222 GLY A O 1
ATOM 1685 N N . TYR A 1 223 ? -44.496 24.893 17.799 1.00 48.06 223 TYR A N 1
ATOM 1686 C CA . TYR A 1 223 ? -44.154 26.281 18.138 1.00 48.06 223 TYR A CA 1
ATOM 1687 C C . TYR A 1 223 ? -43.218 26.896 17.100 1.00 48.06 223 TYR A C 1
ATOM 1689 O O . TYR A 1 223 ? -41.997 26.804 17.188 1.00 48.06 223 TYR A O 1
ATOM 1697 N N . SER A 1 224 ? -43.840 27.519 16.099 1.00 42.31 224 SER A N 1
ATOM 1698 C CA . SER A 1 224 ? -43.235 28.536 15.244 1.00 42.31 224 SER A CA 1
ATOM 1699 C C . SER A 1 224 ? -43.587 29.896 15.844 1.00 42.31 224 SER A C 1
ATOM 1701 O O . SER A 1 224 ? -44.679 30.405 15.607 1.00 42.31 224 SER A O 1
ATOM 1703 N N . THR A 1 225 ? -42.701 30.475 16.649 1.00 48.56 225 THR A N 1
ATOM 1704 C CA . THR A 1 225 ? -42.771 31.901 16.988 1.00 48.56 225 THR A CA 1
ATOM 1705 C C . THR A 1 225 ? -41.980 32.657 15.931 1.00 48.56 225 THR A C 1
ATOM 1707 O O . THR A 1 225 ? -40.752 32.622 15.915 1.00 48.56 225 THR A O 1
ATOM 1710 N N . ALA A 1 226 ? -42.706 33.266 14.995 1.00 48.00 226 ALA A N 1
ATOM 1711 C CA . ALA A 1 226 ? -42.168 34.333 14.171 1.00 48.00 226 ALA A CA 1
ATOM 1712 C C . ALA A 1 226 ? -42.006 35.559 15.075 1.00 48.00 226 ALA A C 1
ATOM 1714 O O . ALA A 1 226 ? -42.996 36.062 15.602 1.00 48.00 226 ALA A O 1
ATOM 1715 N N . GLU A 1 227 ? -40.770 35.997 15.274 1.00 46.41 227 GLU A N 1
ATOM 1716 C CA . GLU A 1 227 ? -40.473 37.326 15.796 1.00 46.41 227 GLU A CA 1
ATOM 1717 C C . GLU A 1 227 ? -39.909 38.133 14.621 1.00 46.41 227 GLU A C 1
ATOM 1719 O O . GLU A 1 227 ? -38.781 37.928 14.172 1.00 46.41 227 GLU A O 1
ATOM 1724 N N . GLU A 1 228 ? -40.797 38.945 14.044 1.00 50.25 228 GLU A N 1
ATOM 1725 C CA . GLU A 1 228 ? -40.476 40.140 13.264 1.00 50.25 228 GLU A CA 1
ATOM 1726 C C . GLU A 1 228 ? -39.973 41.254 14.198 1.00 50.25 228 GLU A C 1
ATOM 1728 O O . GLU A 1 228 ? -40.223 41.218 15.399 1.00 50.25 228 GLU A O 1
ATOM 1733 N N . GLU A 1 229 ? -39.363 42.271 13.580 1.00 39.16 229 GLU A N 1
ATOM 1734 C CA . GLU A 1 229 ? -38.791 43.510 14.139 1.00 39.16 229 GLU A CA 1
ATOM 1735 C C . GLU A 1 229 ? -37.314 43.405 14.568 1.00 39.16 229 GLU A C 1
ATOM 1737 O O . GLU A 1 229 ? -36.908 42.543 15.332 1.00 39.16 229 GLU A O 1
ATOM 1742 N N . GLY A 1 230 ? -36.410 44.267 14.108 1.00 37.69 230 GLY A N 1
ATOM 1743 C CA . GLY A 1 230 ? -36.573 45.473 13.311 1.00 37.69 230 GLY A CA 1
ATOM 1744 C C . GLY A 1 230 ? -35.205 46.036 12.927 1.00 37.69 230 GLY A C 1
ATOM 1745 O O . GLY A 1 230 ? -34.182 45.734 13.544 1.00 37.69 230 GLY A O 1
ATOM 1746 N N . GLU A 1 231 ? -35.204 46.821 11.857 1.00 43.69 231 GLU A N 1
ATOM 1747 C CA . GLU A 1 231 ? -34.055 47.572 11.366 1.00 43.69 231 GLU A CA 1
ATOM 1748 C C . GLU A 1 231 ? -33.540 48.531 12.449 1.00 43.69 231 GLU A C 1
ATOM 1750 O O . GLU A 1 231 ? -34.284 49.337 13.007 1.00 43.69 231 GLU A O 1
ATOM 1755 N N . GLY A 1 232 ? -32.245 48.430 12.740 1.00 38.09 232 GLY A N 1
ATOM 1756 C CA . GLY A 1 232 ? -31.530 49.274 13.688 1.00 38.09 232 GLY A CA 1
ATOM 1757 C C . GLY A 1 232 ? -30.125 49.537 13.171 1.00 38.09 232 GLY A C 1
ATOM 1758 O O . GLY A 1 232 ? -29.189 48.792 13.447 1.00 38.09 232 GLY A O 1
ATOM 1759 N N . GLU A 1 233 ? -30.021 50.583 12.361 1.00 35.69 233 GLU A N 1
ATOM 1760 C CA . GLU A 1 233 ? -28.798 51.270 11.957 1.00 35.69 233 GLU A CA 1
ATOM 1761 C C . GLU A 1 233 ? -27.943 51.667 13.182 1.00 35.69 233 GLU A C 1
ATOM 1763 O O . GLU A 1 233 ? -28.494 51.928 14.251 1.00 35.69 233 GLU A O 1
ATOM 1768 N N . VAL A 1 234 ? -26.613 51.761 13.000 1.00 37.28 234 VAL A N 1
ATOM 1769 C CA . VAL A 1 234 ? -25.732 52.879 13.440 1.00 37.28 234 VAL A CA 1
ATOM 1770 C C . VAL A 1 234 ? -24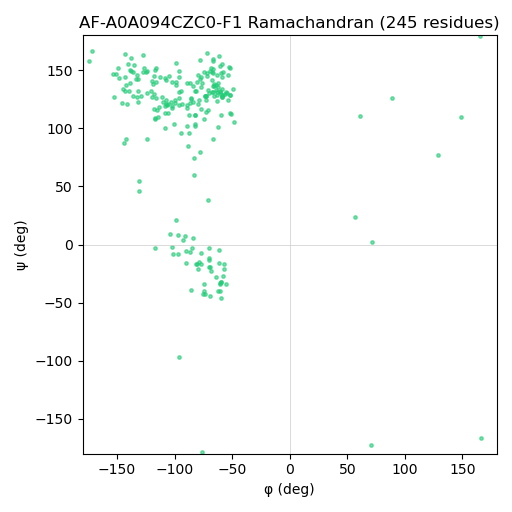.292 52.430 13.803 1.00 37.28 234 VAL A C 1
ATOM 1772 O O . VAL A 1 234 ? -24.010 51.843 14.843 1.00 37.28 234 VAL A O 1
ATOM 1775 N N . THR A 1 235 ? -23.379 52.847 12.911 1.00 35.19 235 THR A N 1
ATOM 1776 C CA . THR A 1 235 ? -21.926 53.146 13.008 1.00 35.19 235 THR A CA 1
ATOM 1777 C C . THR A 1 235 ? -20.887 52.094 13.411 1.00 35.19 235 THR A C 1
ATOM 1779 O O . THR A 1 235 ? -20.654 51.803 14.581 1.00 35.19 235 THR A O 1
ATOM 1782 N N . ALA A 1 236 ? -20.075 51.728 12.414 1.00 35.88 236 ALA A N 1
ATOM 1783 C CA . ALA A 1 236 ? -18.691 51.306 12.588 1.00 35.88 236 ALA A CA 1
ATOM 1784 C C . ALA A 1 236 ? -17.775 52.536 12.762 1.00 35.88 236 ALA A C 1
ATOM 1786 O O . ALA A 1 236 ? -17.690 53.391 11.881 1.00 35.88 236 ALA A O 1
ATOM 1787 N N . LEU A 1 237 ? -17.073 52.611 13.894 1.00 34.34 237 LEU A N 1
ATOM 1788 C CA . LEU A 1 237 ? -15.964 53.540 14.119 1.00 34.34 237 LEU A CA 1
ATOM 1789 C C . LEU A 1 237 ? -14.661 52.894 13.626 1.00 34.34 237 LEU A C 1
ATOM 1791 O O . LEU A 1 237 ? -14.170 51.937 14.224 1.00 34.34 237 LEU A O 1
ATOM 1795 N N . TYR A 1 238 ? -14.098 53.430 12.543 1.00 41.28 238 TYR A N 1
ATOM 1796 C CA . TYR A 1 238 ? -12.716 53.176 12.129 1.00 41.28 238 TYR A CA 1
ATOM 1797 C C . TYR A 1 238 ? -11.764 54.116 12.889 1.00 41.28 238 TYR A C 1
ATOM 1799 O O . TYR A 1 238 ? -12.050 55.312 12.976 1.00 41.28 238 TYR A O 1
ATOM 1807 N N . PRO A 1 239 ? -10.616 53.640 13.404 1.00 44.28 239 PRO A N 1
ATOM 1808 C CA . PRO A 1 239 ? -9.563 54.524 13.885 1.00 44.28 239 PRO A CA 1
ATOM 1809 C C . PRO A 1 239 ? -8.759 55.120 12.718 1.00 44.28 239 PRO A C 1
ATOM 1811 O O . PRO A 1 239 ? -8.382 54.430 11.771 1.00 44.28 239 PRO A O 1
ATOM 1814 N N . ALA A 1 240 ? -8.507 56.424 12.825 1.00 35.59 240 ALA A N 1
ATOM 1815 C CA . ALA A 1 240 ? -7.784 57.255 11.875 1.00 35.59 240 ALA A CA 1
ATOM 1816 C C . ALA A 1 240 ? -6.292 56.887 11.777 1.00 35.59 240 ALA A C 1
ATOM 1818 O O . ALA A 1 240 ? -5.592 56.823 12.788 1.00 35.59 240 ALA A O 1
ATOM 1819 N N . ALA A 1 241 ? -5.800 56.728 10.547 1.00 38.75 241 ALA A N 1
ATOM 1820 C CA . ALA A 1 241 ? -4.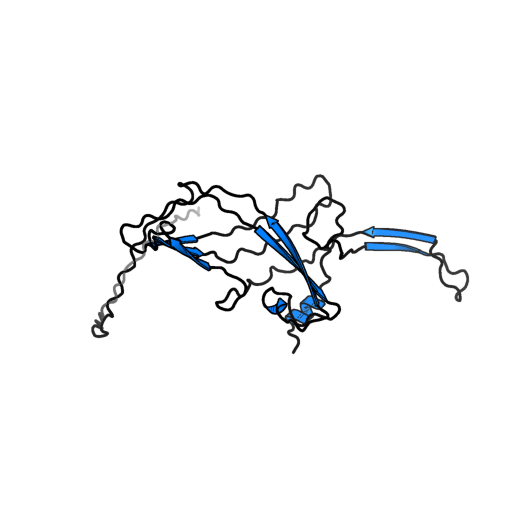384 56.832 10.217 1.00 38.75 241 ALA A CA 1
ATOM 1821 C C . ALA A 1 241 ? -4.131 58.255 9.703 1.00 38.75 241 ALA A C 1
ATOM 1823 O O . ALA A 1 241 ? -4.764 58.693 8.745 1.00 38.75 241 ALA A O 1
ATOM 1824 N N . ALA A 1 242 ? -3.258 58.982 10.399 1.00 47.53 242 ALA A N 1
ATOM 1825 C CA . ALA A 1 242 ? -2.866 60.338 10.056 1.00 47.53 242 ALA A CA 1
ATOM 1826 C C . ALA A 1 242 ? -1.966 60.340 8.815 1.00 47.53 242 ALA A C 1
ATOM 1828 O O . ALA A 1 242 ? -0.960 59.632 8.757 1.00 47.53 242 ALA A O 1
ATOM 1829 N N . ASP A 1 243 ? -2.366 61.164 7.856 1.00 38.06 243 ASP A N 1
ATOM 1830 C CA . ASP A 1 243 ? -1.614 61.564 6.678 1.00 38.06 243 ASP A CA 1
ATOM 1831 C C . ASP A 1 243 ? -0.551 62.600 7.082 1.00 38.06 243 ASP A C 1
ATOM 1833 O O . ASP A 1 243 ? -0.813 63.486 7.901 1.00 38.06 243 ASP A O 1
ATOM 1837 N N . ALA A 1 244 ? 0.649 62.492 6.519 1.00 39.81 244 ALA A N 1
ATOM 1838 C CA . ALA A 1 244 ? 1.703 63.491 6.654 1.00 39.81 244 ALA A CA 1
ATOM 1839 C C . ALA A 1 244 ? 2.444 63.617 5.320 1.00 39.81 244 ALA A C 1
ATOM 1841 O O . ALA A 1 244 ? 3.425 62.918 5.068 1.00 39.81 244 ALA A O 1
ATOM 1842 N N . ALA A 1 245 ? 1.967 64.531 4.477 1.00 41.16 245 ALA A N 1
ATOM 1843 C CA . ALA A 1 245 ? 2.722 65.087 3.364 1.00 41.16 245 ALA A CA 1
ATOM 1844 C C . ALA A 1 245 ? 2.222 66.503 3.037 1.00 41.16 245 ALA A C 1
ATOM 1846 O O . ALA A 1 245 ? 1.036 66.693 2.778 1.00 41.16 245 ALA A O 1
ATOM 1847 N N . GLY A 1 246 ? 3.153 67.463 2.989 1.00 40.66 246 GLY A N 1
ATOM 1848 C CA . GLY A 1 246 ? 3.016 68.677 2.181 1.00 40.66 246 GLY A CA 1
ATOM 1849 C C . GLY A 1 246 ? 3.245 70.008 2.895 1.00 40.66 246 GLY A C 1
ATOM 1850 O O . GLY A 1 246 ? 2.275 70.714 3.141 1.00 40.66 246 GLY A O 1
ATOM 1851 N N . GLU A 1 247 ? 4.508 70.367 3.149 1.00 36.25 247 GLU A N 1
ATOM 1852 C CA . GLU A 1 247 ? 5.156 71.552 2.543 1.00 36.25 247 GLU A CA 1
ATOM 1853 C C . GLU A 1 247 ? 6.685 71.402 2.588 1.00 36.25 247 GLU A C 1
ATOM 1855 O O . GLU A 1 247 ? 7.205 70.941 3.632 1.00 36.25 247 GLU A O 1
#

Sequence (247 aa):
YETPAIQDAHLQPPPSLGAFLLPRDDLAPEMASVTYAVHAKLLSAPPCPSKYPQVLASTMRKIHVTPASPESPPLSAGKDSRYVLSRAKSLRRGVFKGKLGTLTLSTTQPRAFRLPPPPTTLNSTTIPPTTLTTLTLRFDPTDASSVPPRLGALTAKIRATTVHSIRPSRGIPDEETRSSPYEIHSGAYSTQVSLTSHEVTPAAAGWTYHDPAPAYERRDSGYSTAEEEGEGEVTALYPAAADAAGE

Solvent-accessible surface area (backbone atoms only — not comparable to full-atom values): 17103 Å² total; per-residue (Å²): 134,86,52,70,71,51,56,55,55,71,71,49,72,78,53,50,36,68,76,71,96,57,102,67,90,81,75,51,56,91,92,51,68,39,81,47,64,54,75,51,71,44,65,40,81,46,95,42,99,90,48,78,58,48,80,76,45,76,50,74,47,78,50,86,48,75,68,93,68,79,85,76,79,84,75,80,64,48,96,88,37,82,48,78,52,62,51,74,45,78,40,57,69,46,100,85,63,52,71,38,24,36,40,33,44,35,46,62,88,53,66,85,78,62,78,70,81,78,67,93,47,99,81,57,87,69,79,78,71,79,70,67,70,63,77,47,77,47,74,49,54,66,44,98,86,45,73,82,79,87,65,61,70,49,74,49,68,51,74,47,72,52,75,48,56,87,54,87,72,95,57,81,92,44,83,66,69,70,66,59,93,77,53,86,56,48,49,73,50,74,50,72,49,76,47,82,70,42,73,49,46,69,82,82,62,64,84,78,87,74,79,78,74,74,78,73,72,80,74,74,95,78,80,84,81,83,79,80,87,76,95,77,88,86,81,87,85,78,86,85,80,86,84,87,84,89,133